Protein AF-A0A971VZ33-F1 (afdb_monomer)

Nearest PDB structures (foldseek):
  6jld-assembly2_C  TM=6.646E-01  e=5.376E-01  Homo sapiens
  6jld-assembly2_D  TM=6.627E-01  e=7.169E-01  Homo sapiens
  6jla-assembly2_C  TM=6.390E-01  e=2.021E+00  Mus musculus
  6jl9-assembly1_A  TM=5.123E-01  e=1.431E+00  Xenopus tropicalis
  5ew5-assembly4_D  TM=3.640E-01  e=6.395E+00  Escherichia coli

Solvent-accessible surface area (backbone atoms only — not comparable to full-atom values): 11456 Å² total; per-residue (Å²): 112,75,40,79,78,41,72,33,44,74,88,45,39,48,56,53,48,27,54,76,56,68,46,43,70,63,41,60,77,64,54,38,73,84,81,48,48,62,49,74,76,29,47,66,80,38,87,37,58,45,81,47,78,38,77,74,40,93,84,49,95,91,50,86,56,46,33,41,38,35,26,27,62,38,71,70,60,33,37,50,44,42,52,51,34,47,52,48,50,49,64,74,40,46,64,61,56,51,55,47,52,54,53,51,52,52,50,52,49,53,52,51,51,50,53,48,51,53,50,53,50,51,48,53,46,35,72,68,46,65,91,70,49,46,80,74,51,72,49,79,44,82,49,101,87,60,71,49,54,39,40,32,26,41,28,52,44,95,90,45,88,44,54,52,32,43,34,41,31,51,87,93,46,44,47,74,50,78,51,89,76,67,79,74,89,79,57,69,67,64,56,57,58,60,67,74,76,118

Structure (mmCIF, N/CA/C/O backbone):
data_AF-A0A971VZ33-F1
#
_entry.id   AF-A0A971VZ33-F1
#
loop_
_atom_site.group_PDB
_atom_site.id
_atom_site.type_symbol
_atom_site.label_atom_id
_atom_site.label_alt_id
_atom_site.label_comp_id
_atom_site.label_asym_id
_atom_site.label_entity_id
_atom_site.label_seq_id
_atom_site.pdbx_PDB_ins_code
_atom_site.Cartn_x
_atom_site.Cartn_y
_atom_site.Cartn_z
_atom_site.occupancy
_atom_site.B_iso_or_equiv
_atom_site.auth_seq_id
_atom_site.auth_comp_id
_atom_site.auth_asym_id
_atom_site.auth_atom_id
_atom_site.pdbx_PDB_model_num
ATOM 1 N N . MET A 1 1 ? -29.531 -6.526 28.210 1.00 83.56 1 MET A N 1
ATOM 2 C CA . MET A 1 1 ? -30.193 -7.023 26.978 1.00 83.56 1 MET A CA 1
ATOM 3 C C . MET A 1 1 ? -29.252 -6.753 25.821 1.00 83.56 1 MET A C 1
ATOM 5 O O . MET A 1 1 ? -28.870 -5.602 25.655 1.00 83.56 1 MET A O 1
ATOM 9 N N . TRP A 1 2 ? -28.870 -7.780 25.063 1.00 92.88 2 TRP A N 1
ATOM 10 C CA . TRP A 1 2 ? -27.933 -7.651 23.944 1.00 92.88 2 TRP A CA 1
ATOM 11 C C . TRP A 1 2 ? -28.575 -6.918 22.762 1.00 92.88 2 TRP A C 1
ATOM 13 O O . TRP A 1 2 ? -29.633 -7.322 22.279 1.00 92.88 2 TRP A O 1
ATOM 23 N N . LYS A 1 3 ? -27.936 -5.847 22.290 1.00 93.12 3 LYS A N 1
ATOM 24 C CA . LYS A 1 3 ? -28.380 -5.039 21.147 1.00 93.12 3 LYS A CA 1
ATOM 25 C C . LYS A 1 3 ? -27.386 -5.167 20.002 1.00 93.12 3 LYS A C 1
ATOM 27 O O . LYS A 1 3 ? -26.185 -5.047 20.220 1.00 93.12 3 LYS A O 1
ATOM 32 N N . LYS A 1 4 ? -27.894 -5.388 18.787 1.00 95.31 4 LYS A N 1
ATOM 33 C CA . LYS A 1 4 ? -27.091 -5.389 17.555 1.00 95.31 4 LYS A CA 1
ATOM 34 C C . LYS A 1 4 ? -26.485 -4.002 17.330 1.00 95.31 4 LYS A C 1
ATOM 36 O O . LYS A 1 4 ? -27.205 -3.009 17.420 1.00 95.31 4 LYS A O 1
ATOM 41 N N . ILE A 1 5 ? -25.190 -3.963 17.025 1.00 94.62 5 ILE A N 1
ATOM 42 C CA . ILE A 1 5 ? -24.440 -2.731 16.738 1.00 94.62 5 ILE A CA 1
ATOM 43 C C . ILE A 1 5 ? -23.830 -2.721 15.339 1.00 94.62 5 ILE A C 1
ATOM 45 O O . ILE A 1 5 ? -23.856 -1.682 14.695 1.00 94.62 5 ILE A O 1
ATOM 49 N N . VAL A 1 6 ? -23.347 -3.867 14.855 1.00 93.00 6 VAL A N 1
ATOM 50 C CA . VAL A 1 6 ? -22.724 -4.021 13.533 1.00 93.00 6 VAL A CA 1
ATOM 51 C C . VAL A 1 6 ? -23.228 -5.311 12.903 1.00 93.00 6 VAL A C 1
ATOM 53 O O . VAL A 1 6 ? -23.539 -6.279 13.606 1.00 93.00 6 VAL A O 1
ATOM 56 N N . SER A 1 7 ? -23.373 -5.316 11.583 1.00 91.81 7 SER A N 1
ATOM 57 C CA . SER A 1 7 ? -23.704 -6.519 10.833 1.00 91.81 7 SER A CA 1
ATOM 58 C C . SER A 1 7 ? -23.255 -6.372 9.395 1.00 91.81 7 SER A C 1
ATOM 60 O O . SER A 1 7 ? -23.871 -5.607 8.660 1.00 91.81 7 SER A O 1
ATOM 62 N N . ALA A 1 8 ? -22.226 -7.121 9.032 1.00 88.56 8 ALA A N 1
ATOM 63 C CA . ALA A 1 8 ? -21.553 -7.012 7.750 1.00 88.56 8 ALA A CA 1
ATOM 64 C C . ALA A 1 8 ? -20.852 -8.334 7.409 1.00 88.56 8 ALA A C 1
ATOM 66 O O . ALA A 1 8 ? -20.815 -9.256 8.233 1.00 88.56 8 ALA A O 1
ATOM 67 N N . ASP A 1 9 ? -20.312 -8.407 6.199 1.00 86.75 9 ASP A N 1
ATOM 68 C CA . ASP A 1 9 ? -19.495 -9.528 5.738 1.00 86.75 9 ASP A CA 1
ATOM 69 C C . ASP A 1 9 ? -18.098 -9.524 6.394 1.00 86.75 9 ASP A C 1
ATOM 71 O O . ASP A 1 9 ? -17.676 -8.530 6.997 1.00 86.75 9 ASP A O 1
ATOM 75 N N . ASP A 1 10 ? -17.370 -10.634 6.259 1.00 77.69 10 ASP A N 1
ATOM 76 C CA . ASP A 1 10 ? -16.049 -10.883 6.861 1.00 77.69 10 ASP A CA 1
ATOM 77 C C . ASP A 1 10 ? -15.038 -9.757 6.619 1.00 77.69 10 ASP A C 1
ATOM 79 O O . ASP A 1 10 ? -14.249 -9.408 7.501 1.00 77.69 10 ASP A O 1
ATOM 83 N N . CYS A 1 11 ? -15.067 -9.172 5.422 1.00 77.38 11 CYS A N 1
ATOM 84 C CA . CYS A 1 11 ? -14.133 -8.129 5.012 1.00 77.38 11 CYS A CA 1
ATOM 85 C C . CYS A 1 11 ? -14.471 -6.744 5.587 1.00 77.38 11 CYS A C 1
ATOM 87 O O . CYS A 1 11 ? -13.589 -5.894 5.682 1.00 77.38 11 CYS A O 1
ATOM 89 N N . GLU A 1 12 ? -15.723 -6.506 5.979 1.00 86.88 12 GLU A N 1
ATOM 90 C CA . GLU A 1 12 ? -16.226 -5.170 6.331 1.00 86.88 12 GLU A CA 1
ATOM 91 C C . GLU A 1 12 ? -16.506 -5.020 7.828 1.00 86.88 12 GLU A C 1
ATOM 93 O O . GLU A 1 12 ? -16.354 -3.934 8.389 1.00 86.88 12 GLU A O 1
ATOM 98 N N . VAL A 1 13 ? -16.836 -6.120 8.515 1.00 90.00 13 VAL A N 1
ATOM 99 C CA . VAL A 1 13 ? -17.263 -6.099 9.921 1.00 90.00 13 VAL A CA 1
ATOM 100 C C . VAL A 1 13 ? -16.244 -5.440 10.857 1.00 90.00 13 VAL A C 1
ATOM 102 O O . VAL A 1 13 ? -16.621 -4.756 11.812 1.00 90.00 13 VAL A O 1
ATOM 105 N N . ALA A 1 14 ? -14.948 -5.613 10.585 1.00 91.56 14 ALA A N 1
ATOM 106 C CA . ALA A 1 14 ? -13.891 -4.996 11.374 1.00 91.56 14 ALA A CA 1
ATOM 107 C C . ALA A 1 14 ? -13.913 -3.465 11.239 1.00 91.56 14 ALA A C 1
ATOM 109 O O . ALA A 1 14 ? -13.845 -2.770 12.254 1.00 91.56 14 ALA A O 1
ATOM 110 N N . TYR A 1 15 ? -14.056 -2.943 10.018 1.00 92.81 15 TYR A N 1
ATOM 111 C CA . TYR A 1 15 ? -14.099 -1.502 9.762 1.00 92.81 15 TYR A CA 1
ATOM 112 C C . TYR A 1 15 ? -15.366 -0.867 10.330 1.00 92.81 15 TYR A C 1
ATOM 114 O O . TYR A 1 15 ? -15.269 0.138 11.032 1.00 92.81 15 TYR A O 1
ATOM 122 N N . ASP A 1 16 ? -16.520 -1.509 10.161 1.00 94.38 16 ASP A N 1
ATOM 123 C CA . ASP A 1 16 ? -17.777 -1.035 10.744 1.00 94.38 16 ASP A CA 1
ATOM 124 C C . ASP A 1 16 ? -17.719 -0.976 12.279 1.00 94.38 16 ASP A C 1
ATOM 126 O O . ASP A 1 16 ? -18.229 -0.041 12.908 1.00 94.38 16 ASP A O 1
ATOM 130 N N . LEU A 1 17 ? -17.069 -1.957 12.918 1.00 94.38 17 LEU A N 1
ATOM 131 C CA . LEU A 1 17 ? -16.859 -1.947 14.366 1.00 94.38 17 LEU A CA 1
ATOM 132 C C . LEU A 1 17 ? -15.891 -0.837 14.793 1.00 94.38 17 LEU A C 1
ATOM 134 O O . LEU A 1 17 ? -16.126 -0.174 15.812 1.00 94.38 17 LEU A O 1
ATOM 138 N N . MET A 1 18 ? -14.825 -0.611 14.021 1.00 95.81 18 MET A N 1
ATOM 139 C CA . MET A 1 18 ? -13.886 0.488 14.251 1.00 95.81 18 MET A CA 1
ATOM 140 C C . MET A 1 18 ? -14.566 1.853 14.132 1.00 95.81 18 MET A C 1
ATOM 142 O O . MET A 1 18 ? -14.353 2.709 14.995 1.00 95.81 18 MET A O 1
ATOM 146 N N . ASP A 1 19 ? -15.426 2.040 13.133 1.00 95.56 19 ASP A N 1
ATOM 147 C CA . ASP A 1 19 ? -16.215 3.258 12.946 1.00 95.56 19 ASP A CA 1
ATOM 148 C C . ASP A 1 19 ? -17.198 3.465 14.094 1.00 95.56 19 ASP A C 1
ATOM 150 O O . ASP A 1 19 ? -17.249 4.536 14.707 1.00 95.56 19 ASP A O 1
ATOM 154 N N . TRP A 1 20 ? -17.910 2.409 14.488 1.00 95.31 20 TRP A N 1
ATOM 155 C CA . TRP A 1 20 ? -18.851 2.469 15.600 1.00 95.31 20 TRP A CA 1
ATOM 156 C C . TRP A 1 20 ? -18.184 2.890 16.925 1.00 95.31 20 TRP A C 1
ATOM 158 O O . TRP A 1 20 ? -18.768 3.646 17.720 1.00 95.31 20 TRP A O 1
ATOM 168 N N . CYS A 1 21 ? -16.959 2.422 17.187 1.00 94.69 21 CYS A N 1
ATOM 169 C CA . CYS A 1 21 ? -16.198 2.771 18.390 1.00 94.69 21 CYS A CA 1
ATOM 170 C C . CYS A 1 21 ? -15.291 4.010 18.227 1.00 94.69 21 CYS A C 1
ATOM 172 O O . CYS A 1 21 ? -14.784 4.530 19.232 1.00 94.69 21 CYS A O 1
ATOM 174 N N . GLY A 1 22 ? -15.174 4.550 17.011 1.00 95.25 22 GLY A N 1
ATOM 175 C CA . GLY A 1 22 ? -14.434 5.766 16.673 1.00 95.25 22 GLY A CA 1
ATOM 176 C C . GLY A 1 22 ? -12.917 5.612 16.765 1.00 95.25 22 GLY A C 1
ATOM 177 O O . GLY A 1 22 ? -12.264 6.465 17.364 1.00 95.25 22 GLY A O 1
ATOM 178 N N . VAL A 1 23 ? -12.363 4.509 16.251 1.00 95.94 23 VAL A N 1
ATOM 179 C CA . VAL A 1 23 ? -10.907 4.243 16.271 1.00 95.94 23 VAL A CA 1
ATOM 180 C C . VAL A 1 23 ? -10.278 4.039 14.892 1.00 95.94 23 VAL A C 1
ATOM 182 O O . VAL A 1 23 ? -9.058 3.890 14.816 1.00 95.94 23 VAL A O 1
ATOM 185 N N . ARG A 1 24 ? -11.078 4.069 13.818 1.00 94.56 24 ARG A N 1
ATOM 186 C CA . ARG A 1 24 ? -10.621 3.821 12.442 1.00 94.56 24 ARG A CA 1
ATOM 187 C C . ARG A 1 24 ? -9.448 4.714 12.038 1.00 94.56 24 ARG A C 1
ATOM 189 O O . ARG A 1 24 ? -8.407 4.206 11.647 1.00 94.56 24 ARG A O 1
ATOM 196 N N . ASP A 1 25 ? -9.536 6.018 12.289 1.00 94.31 25 ASP A N 1
ATOM 197 C CA . ASP A 1 25 ? -8.453 6.962 11.972 1.00 94.31 25 ASP A CA 1
ATOM 198 C C . ASP A 1 25 ? -7.104 6.592 12.606 1.00 94.31 25 ASP A C 1
ATOM 200 O O . ASP A 1 25 ? -6.040 6.840 12.035 1.00 94.31 25 ASP A O 1
ATOM 204 N N . VAL A 1 26 ? -7.126 6.041 13.824 1.00 93.00 26 VAL A N 1
ATOM 205 C CA . VAL A 1 26 ? -5.908 5.637 14.538 1.00 93.00 26 VAL A CA 1
ATOM 206 C C . VAL A 1 26 ? -5.356 4.341 13.954 1.00 93.00 26 VAL A C 1
ATOM 208 O O . VAL A 1 26 ? -4.135 4.201 13.868 1.00 93.00 26 VAL A O 1
ATOM 211 N N . TRP A 1 27 ? -6.237 3.423 13.560 1.00 93.31 27 TRP A N 1
ATOM 212 C CA . TRP A 1 27 ? -5.882 2.177 12.892 1.00 93.31 27 TRP A CA 1
ATOM 213 C C . TRP A 1 27 ? -5.202 2.444 11.544 1.00 93.31 27 TRP A C 1
ATOM 215 O O . TRP A 1 27 ? -4.056 2.035 11.346 1.00 93.31 27 TRP A O 1
ATOM 225 N N . ASP A 1 28 ? -5.849 3.241 10.692 1.00 92.25 28 ASP A N 1
ATOM 226 C CA . ASP A 1 28 ? -5.410 3.537 9.325 1.00 92.25 28 ASP A CA 1
ATOM 227 C C . ASP A 1 28 ? -4.131 4.380 9.317 1.00 92.25 28 ASP A C 1
ATOM 229 O O . ASP A 1 28 ? -3.155 4.048 8.647 1.00 92.25 28 ASP A O 1
ATOM 233 N N . ARG A 1 29 ? -4.057 5.434 10.146 1.00 89.62 29 ARG A N 1
ATOM 234 C CA . ARG A 1 29 ? -2.838 6.260 10.263 1.00 89.62 29 ARG A CA 1
ATOM 235 C C . ARG A 1 29 ? -1.628 5.440 10.687 1.00 89.62 29 ARG A C 1
ATOM 237 O O . ARG A 1 29 ? -0.493 5.822 10.393 1.00 89.62 29 ARG A O 1
ATOM 244 N N . ASN A 1 30 ? -1.858 4.372 11.450 1.00 87.00 30 ASN A N 1
ATOM 245 C CA . ASN A 1 30 ? -0.776 3.522 11.899 1.00 87.00 30 ASN A CA 1
ATOM 246 C C . ASN A 1 30 ? -0.447 2.362 10.966 1.00 87.00 30 ASN A C 1
ATOM 248 O O . ASN A 1 30 ? 0.562 1.702 11.234 1.00 87.00 30 ASN A O 1
ATOM 252 N N . ASP A 1 31 ? -1.211 2.193 9.883 1.00 86.69 31 ASP A N 1
ATOM 253 C CA . ASP A 1 31 ? -1.096 1.087 8.933 1.00 86.69 31 ASP A CA 1
ATOM 254 C C . ASP A 1 31 ? -1.164 -0.271 9.653 1.00 86.69 31 ASP A C 1
ATOM 256 O O . ASP A 1 31 ? -0.345 -1.164 9.451 1.00 86.69 31 ASP A O 1
ATOM 260 N N . LEU A 1 32 ? -2.088 -0.393 10.617 1.00 88.25 32 LEU A N 1
ATOM 261 C CA . LEU A 1 32 ? -2.161 -1.584 11.470 1.00 88.25 32 LEU A CA 1
ATOM 262 C C . LEU A 1 32 ? -2.701 -2.812 10.734 1.00 88.25 32 LEU A C 1
ATOM 264 O O . LEU A 1 32 ? -2.360 -3.927 11.122 1.00 88.25 32 LEU A O 1
ATOM 268 N N . GLU A 1 33 ? -3.476 -2.623 9.664 1.00 88.62 33 GLU A N 1
ATOM 269 C CA . GLU A 1 33 ? -4.008 -3.712 8.832 1.00 88.62 33 GLU A CA 1
ATOM 270 C C . GLU A 1 33 ? -2.915 -4.560 8.172 1.00 88.62 33 GLU A C 1
ATOM 272 O O . GLU A 1 33 ? -3.108 -5.754 7.953 1.00 88.62 33 GLU A O 1
ATOM 277 N N . ALA A 1 34 ? -1.731 -3.986 7.938 1.00 83.56 34 ALA A N 1
ATOM 278 C CA . ALA A 1 34 ? -0.589 -4.716 7.400 1.00 83.56 34 ALA A CA 1
ATOM 279 C C . ALA A 1 34 ? -0.018 -5.767 8.380 1.00 83.56 34 ALA A C 1
ATOM 281 O O . ALA A 1 34 ? 0.782 -6.612 7.971 1.00 83.56 34 ALA A O 1
ATOM 282 N N . TYR A 1 35 ? -0.398 -5.729 9.666 1.00 82.31 35 TYR A N 1
ATOM 283 C CA . TYR A 1 35 ? 0.174 -6.592 10.715 1.00 82.31 35 TYR A CA 1
ATOM 284 C C . TYR A 1 35 ? -0.851 -7.287 11.598 1.00 82.31 35 TYR A C 1
ATOM 286 O O . TYR A 1 35 ? -0.534 -8.322 12.185 1.00 82.31 35 TYR A O 1
ATOM 294 N N . TYR A 1 36 ? -2.022 -6.683 11.757 1.00 88.88 36 TYR A N 1
ATOM 295 C CA . TYR A 1 36 ? -3.003 -7.056 12.759 1.00 88.88 36 TYR A CA 1
ATOM 296 C C . TYR A 1 36 ? -4.391 -7.125 12.141 1.00 88.88 36 TYR A C 1
ATOM 298 O O . TYR A 1 36 ? -4.720 -6.433 11.181 1.00 88.88 36 TYR A O 1
ATOM 306 N N . ASN A 1 37 ? -5.234 -7.945 12.745 1.00 90.00 37 ASN A N 1
ATOM 307 C CA . ASN A 1 37 ? -6.644 -8.052 12.449 1.00 90.00 37 ASN A CA 1
ATOM 308 C C . ASN A 1 37 ? -7.419 -7.473 13.639 1.00 90.00 37 ASN A C 1
ATOM 310 O O . ASN A 1 37 ? -7.437 -8.071 14.711 1.00 90.00 37 ASN A O 1
ATOM 314 N N . PHE A 1 38 ? -8.075 -6.320 13.465 1.00 91.19 38 PHE A N 1
ATOM 315 C CA . PHE A 1 38 ? -8.777 -5.633 14.562 1.00 91.19 38 PHE A CA 1
ATOM 316 C C . PHE A 1 38 ? -9.773 -6.545 15.288 1.00 91.19 38 PHE A C 1
ATOM 318 O O . PHE A 1 38 ? -9.901 -6.508 16.512 1.00 91.19 38 PHE A O 1
ATOM 325 N N . PHE A 1 39 ? -10.459 -7.404 14.540 1.00 87.25 39 PHE A N 1
ATOM 326 C CA . PHE A 1 39 ? -11.437 -8.315 15.103 1.00 87.25 39 PHE A CA 1
ATOM 327 C C . PHE A 1 39 ? -10.791 -9.348 16.039 1.00 87.25 39 PHE A C 1
ATOM 329 O O . PHE A 1 39 ? -11.237 -9.515 17.173 1.00 87.25 39 PHE A O 1
ATOM 336 N N . ASN A 1 40 ? -9.706 -9.989 15.602 1.00 87.44 40 ASN A N 1
ATOM 337 C CA . ASN A 1 40 ? -9.016 -11.023 16.375 1.00 87.44 40 ASN A CA 1
ATOM 338 C C . ASN A 1 40 ? -8.093 -10.463 17.463 1.00 87.44 40 ASN A C 1
ATOM 340 O O . ASN A 1 40 ? -8.057 -11.015 18.557 1.00 87.44 40 ASN A O 1
ATOM 344 N N . ASP A 1 41 ? -7.368 -9.385 17.174 1.00 90.12 41 ASP A N 1
ATOM 345 C CA . ASP A 1 41 ? -6.316 -8.850 18.047 1.00 90.12 41 ASP A CA 1
ATOM 346 C C . ASP A 1 41 ? -6.831 -7.796 19.040 1.00 90.12 41 ASP A C 1
ATOM 348 O O . ASP A 1 41 ? -6.128 -7.443 19.991 1.00 90.12 41 ASP A O 1
ATOM 352 N N . VAL A 1 42 ? -8.045 -7.269 18.831 1.00 92.25 42 VAL A N 1
ATOM 353 C CA . VAL A 1 42 ? -8.653 -6.250 19.705 1.00 92.25 42 VAL A CA 1
ATOM 354 C C . VAL A 1 42 ? -10.040 -6.664 20.191 1.00 92.25 42 VAL A C 1
ATOM 356 O O . VAL A 1 42 ? -10.294 -6.638 21.394 1.00 92.25 42 VAL A O 1
ATOM 359 N N . ALA A 1 43 ? -10.954 -7.022 19.285 1.00 89.75 43 ALA A N 1
ATOM 360 C CA . ALA A 1 43 ? -12.367 -7.175 19.638 1.00 89.75 43 ALA A CA 1
ATOM 361 C C . ALA A 1 43 ? -12.698 -8.500 20.338 1.00 89.75 43 ALA A C 1
ATOM 363 O O . ALA A 1 43 ? -13.540 -8.513 21.233 1.00 89.75 43 ALA A O 1
ATOM 364 N N . ARG A 1 44 ? -12.034 -9.596 19.958 1.00 83.69 44 ARG A N 1
ATOM 365 C CA . ARG A 1 44 ? -12.341 -10.963 20.410 1.00 83.69 44 ARG A CA 1
ATOM 366 C C . ARG A 1 44 ? -12.337 -11.150 21.931 1.00 83.69 44 ARG A C 1
ATOM 368 O O . ARG A 1 44 ? -13.138 -11.933 22.432 1.00 83.69 44 ARG A O 1
ATOM 375 N N . ASP A 1 45 ? -11.479 -10.422 22.641 1.00 85.00 45 ASP A N 1
ATOM 376 C CA . ASP A 1 45 ? -11.286 -10.566 24.091 1.00 85.00 45 ASP A CA 1
ATOM 377 C C . ASP A 1 45 ? -12.091 -9.548 24.924 1.00 85.00 45 ASP A C 1
ATOM 379 O O . ASP A 1 45 ? -11.917 -9.456 26.141 1.00 85.00 45 ASP A O 1
ATOM 383 N N . CYS A 1 46 ? -12.963 -8.752 24.296 1.00 91.94 46 CYS A N 1
ATOM 384 C CA . CYS A 1 46 ? -13.824 -7.811 25.015 1.00 91.94 46 CYS A CA 1
ATOM 385 C C . CYS A 1 46 ? -14.927 -8.555 25.790 1.00 91.94 46 CYS A C 1
ATOM 387 O O . CYS A 1 46 ? -15.505 -9.519 25.295 1.00 91.94 46 CYS A O 1
ATOM 389 N N . ALA A 1 47 ? -15.267 -8.095 26.997 1.00 92.50 47 ALA A N 1
ATOM 390 C CA . ALA A 1 47 ? -16.263 -8.766 27.837 1.00 92.50 47 ALA A CA 1
ATOM 391 C C . ALA A 1 47 ? -17.701 -8.450 27.396 1.00 92.50 47 ALA A C 1
ATOM 393 O O . ALA A 1 47 ? -18.605 -9.271 27.551 1.00 92.50 47 ALA A O 1
ATOM 394 N N . HIS A 1 48 ? -17.906 -7.263 26.821 1.00 93.25 48 HIS A N 1
ATOM 395 C CA . HIS A 1 48 ? -19.224 -6.745 26.446 1.00 93.25 48 HIS A CA 1
ATOM 396 C C . HIS A 1 48 ? -19.552 -6.926 24.959 1.00 93.25 48 HIS A C 1
ATOM 398 O O . HIS A 1 48 ? -20.346 -6.163 24.393 1.00 93.25 48 HIS A O 1
ATOM 404 N N . ILE A 1 49 ? -18.936 -7.916 24.307 1.00 93.56 49 ILE A N 1
ATOM 405 C CA . ILE A 1 49 ? -19.157 -8.239 22.896 1.00 93.56 49 ILE A CA 1
ATOM 406 C C . ILE A 1 49 ? -19.719 -9.653 22.746 1.00 93.56 49 ILE A C 1
ATOM 408 O O . ILE A 1 49 ? -19.278 -10.599 23.391 1.00 93.56 49 ILE A O 1
ATOM 412 N N . LEU A 1 50 ? -20.701 -9.797 21.864 1.00 92.69 50 LEU A N 1
ATOM 413 C CA . LEU A 1 50 ? -21.200 -11.086 21.412 1.00 92.69 50 LEU A CA 1
ATOM 414 C C . LEU A 1 50 ? -21.182 -11.091 19.891 1.00 92.69 50 LEU A C 1
ATOM 416 O O . LEU A 1 50 ? -21.720 -10.186 19.251 1.00 92.69 50 LEU A O 1
ATOM 420 N N . ILE A 1 51 ? -20.541 -12.108 19.332 1.00 89.75 51 ILE A N 1
ATOM 421 C CA . ILE A 1 51 ? -20.333 -12.271 17.899 1.00 89.75 51 ILE A CA 1
ATOM 422 C C . ILE A 1 51 ? -21.137 -13.487 17.461 1.00 89.75 51 ILE A C 1
ATOM 424 O O . ILE A 1 51 ? -20.798 -14.616 17.809 1.00 89.75 51 ILE A O 1
ATOM 428 N N . ASP A 1 52 ? -22.184 -13.249 16.680 1.00 89.88 52 ASP A N 1
ATOM 429 C CA . ASP A 1 52 ? -22.921 -14.308 16.003 1.00 89.88 52 ASP A CA 1
ATOM 430 C C . ASP A 1 52 ? -22.423 -14.430 14.562 1.00 89.88 52 ASP A C 1
ATOM 432 O O . ASP A 1 52 ? -22.325 -13.434 13.841 1.00 89.88 52 ASP A O 1
ATOM 436 N N . LEU A 1 53 ? -22.163 -15.663 14.135 1.00 88.06 53 LEU A N 1
ATOM 437 C CA . LEU A 1 53 ? -21.753 -15.995 12.775 1.00 88.06 53 LEU A CA 1
ATOM 438 C C . LEU A 1 53 ? -22.926 -16.638 12.041 1.00 88.06 53 LEU A C 1
ATOM 440 O O . LEU A 1 53 ? -23.544 -17.578 12.547 1.00 88.06 53 LEU A O 1
ATOM 444 N N . LYS A 1 54 ? -23.235 -16.149 10.842 1.00 84.38 54 LYS A N 1
ATOM 445 C CA . LYS A 1 54 ? -24.226 -16.761 9.957 1.00 84.38 54 LYS A CA 1
ATOM 446 C C . LYS A 1 54 ? -23.585 -17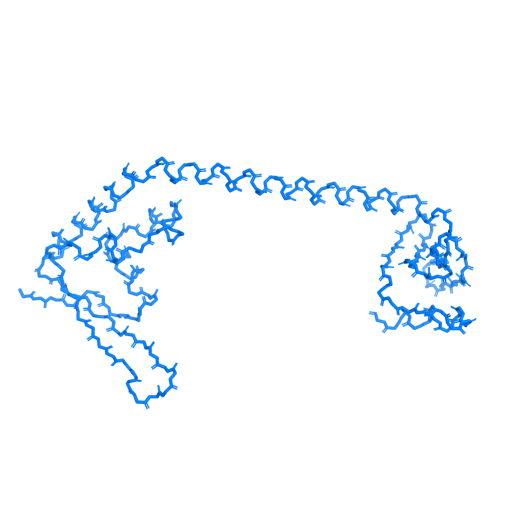.092 8.613 1.00 84.38 54 LYS A C 1
ATOM 448 O O . LYS A 1 54 ? -23.156 -16.172 7.930 1.00 84.38 54 LYS A O 1
ATOM 453 N N . PRO A 1 55 ? -23.541 -18.362 8.191 1.00 78.94 55 PRO A N 1
ATOM 454 C CA . PRO A 1 55 ? -23.156 -18.675 6.821 1.00 78.94 55 PRO A CA 1
ATOM 455 C C . PRO A 1 55 ? -24.209 -18.086 5.877 1.00 78.94 55 PRO A C 1
ATOM 457 O O . PRO A 1 55 ? -25.404 -18.296 6.103 1.00 78.94 55 PRO A O 1
ATOM 460 N N . TRP A 1 56 ? -23.786 -17.333 4.859 1.00 72.12 56 TRP A N 1
ATOM 461 C CA . TRP A 1 56 ? -24.728 -16.684 3.942 1.00 72.12 56 TRP A CA 1
ATOM 462 C C . TRP A 1 56 ? -24.857 -17.352 2.568 1.00 72.12 56 TRP A C 1
ATOM 464 O O . TRP A 1 56 ? -25.754 -16.961 1.831 1.00 72.12 56 TRP A O 1
ATOM 474 N N . ASP A 1 57 ? -24.102 -18.423 2.268 1.00 63.22 57 ASP A N 1
ATOM 475 C CA . ASP A 1 57 ? -24.362 -19.224 1.056 1.00 63.22 57 ASP A CA 1
ATOM 476 C C . ASP A 1 57 ? -23.853 -20.685 1.092 1.00 63.22 57 ASP A C 1
ATOM 478 O O . ASP A 1 57 ? -23.082 -21.147 0.254 1.00 63.22 57 ASP A O 1
ATOM 482 N N . ALA A 1 58 ? -24.301 -21.469 2.079 1.00 55.41 58 ALA A N 1
ATOM 483 C CA . ALA A 1 58 ? -23.839 -22.851 2.294 1.00 55.41 58 ALA A CA 1
ATOM 484 C C . ALA A 1 58 ? -24.142 -23.855 1.148 1.00 55.41 58 ALA A C 1
ATOM 486 O O . ALA A 1 58 ? -23.752 -25.017 1.252 1.00 55.41 58 ALA A O 1
ATOM 487 N N . ASN A 1 59 ? -24.828 -23.439 0.075 1.00 63.50 59 ASN A N 1
ATOM 488 C CA . ASN A 1 59 ? -25.306 -24.321 -0.997 1.00 63.50 59 ASN A CA 1
ATOM 489 C C . ASN A 1 59 ? -24.584 -24.154 -2.349 1.00 63.50 59 ASN A C 1
ATOM 491 O O . ASN A 1 59 ? -24.838 -24.958 -3.247 1.00 63.50 59 ASN A O 1
ATOM 495 N N . MET A 1 60 ? -23.687 -23.172 -2.521 1.00 57.56 60 MET A N 1
ATOM 496 C CA . MET A 1 60 ? -22.894 -23.025 -3.753 1.00 57.56 60 MET A CA 1
ATOM 497 C C . MET A 1 60 ? -21.431 -23.448 -3.538 1.00 57.56 60 MET A C 1
ATOM 499 O O . MET A 1 60 ? -20.716 -22.828 -2.747 1.00 57.56 60 MET A O 1
ATOM 503 N N . PRO A 1 61 ? -20.934 -24.477 -4.255 1.00 56.84 61 PRO A N 1
ATOM 504 C CA . PRO A 1 61 ? -19.521 -24.842 -4.218 1.00 56.84 61 PRO A CA 1
ATOM 505 C C . PRO A 1 61 ? -18.651 -23.661 -4.674 1.00 56.84 61 PRO A C 1
ATOM 507 O O . PRO A 1 61 ? -18.781 -23.199 -5.804 1.00 56.84 61 PRO A O 1
ATOM 510 N N . GLY A 1 62 ? -17.760 -23.186 -3.802 1.00 62.38 62 GLY A N 1
ATOM 511 C CA . GLY A 1 62 ? -16.828 -22.087 -4.094 1.00 62.38 62 GLY A CA 1
ATOM 512 C C . GLY A 1 62 ? -17.228 -20.714 -3.543 1.00 62.38 62 GLY A C 1
ATOM 513 O O . GLY A 1 62 ? -16.403 -19.805 -3.580 1.00 62.38 62 GLY A O 1
ATOM 514 N N . CYS A 1 63 ? -18.427 -20.567 -2.972 1.00 56.44 63 CYS A N 1
ATOM 515 C CA . CYS A 1 63 ? -18.855 -19.353 -2.276 1.00 56.44 63 CYS A CA 1
ATOM 516 C C . CYS A 1 63 ? -18.935 -19.635 -0.770 1.00 56.44 63 CYS A C 1
ATOM 518 O O . CYS A 1 63 ? -19.939 -20.131 -0.272 1.00 56.44 63 CYS A O 1
ATOM 520 N N . SER A 1 64 ? -17.859 -19.352 -0.031 1.00 66.44 64 SER A N 1
ATOM 521 C CA . SER A 1 64 ? -17.877 -19.383 1.435 1.00 66.44 64 SER A CA 1
ATOM 522 C C . SER A 1 64 ? -17.604 -17.986 1.978 1.00 66.44 64 SER A C 1
ATOM 524 O O . SER A 1 64 ? -16.472 -17.515 1.907 1.00 66.44 64 SER A O 1
ATOM 526 N N . GLY A 1 65 ? -18.638 -17.347 2.517 1.00 70.50 65 GLY A N 1
ATOM 527 C CA . GLY A 1 65 ? -18.535 -16.112 3.290 1.00 70.50 65 GLY A CA 1
ATOM 528 C C . GLY A 1 65 ? -19.281 -16.263 4.611 1.00 70.50 65 GLY A C 1
ATOM 529 O O . GLY A 1 65 ? -20.276 -17.002 4.696 1.00 70.50 65 GLY A O 1
ATOM 530 N N . VAL A 1 66 ? -18.790 -15.605 5.657 1.00 83.31 66 VAL A N 1
ATOM 531 C CA . VAL A 1 66 ? -19.435 -15.589 6.966 1.00 83.31 66 VAL A CA 1
ATOM 532 C C . VAL A 1 66 ? -20.022 -14.202 7.226 1.00 83.31 66 VAL A C 1
ATOM 534 O O . VAL A 1 66 ? -19.380 -13.164 7.195 1.00 83.31 66 VAL A O 1
ATOM 537 N N . TRP A 1 67 ? -21.320 -14.166 7.495 1.00 87.62 67 TRP A N 1
ATOM 538 C CA . TRP A 1 67 ? -21.994 -12.935 7.859 1.00 87.62 67 TRP A CA 1
ATOM 539 C C . TRP A 1 67 ? -21.860 -12.744 9.360 1.00 87.62 67 TRP A C 1
ATOM 541 O O . TRP A 1 67 ? -22.375 -13.543 10.152 1.00 87.62 67 TRP A O 1
ATOM 551 N N . HIS A 1 68 ? -21.191 -11.677 9.762 1.00 89.88 68 HIS A N 1
ATOM 552 C CA . HIS A 1 68 ? -20.979 -11.361 11.160 1.00 89.88 68 HIS A CA 1
ATOM 553 C C . HIS A 1 68 ? -22.111 -10.477 11.689 1.00 89.88 68 HIS A C 1
ATOM 555 O O . HIS A 1 68 ? -22.526 -9.504 11.059 1.00 89.88 68 HIS A O 1
ATOM 561 N N . ILE A 1 69 ? -22.616 -10.785 12.884 1.00 92.06 69 ILE A N 1
ATOM 562 C CA . ILE A 1 69 ? -23.554 -9.935 13.625 1.00 92.06 69 ILE A CA 1
ATOM 563 C C . ILE A 1 69 ? -22.975 -9.688 15.011 1.00 92.06 69 ILE A C 1
ATOM 565 O O . ILE A 1 69 ? -22.931 -10.586 15.849 1.00 92.06 69 ILE A O 1
ATOM 569 N N . ILE A 1 70 ? -22.587 -8.443 15.275 1.00 92.75 70 ILE A N 1
ATOM 570 C CA . ILE A 1 70 ? -22.014 -8.044 16.557 1.00 92.75 70 ILE A CA 1
ATOM 571 C C . ILE A 1 70 ? -23.094 -7.407 17.418 1.00 92.75 70 ILE A C 1
ATOM 573 O O . ILE A 1 70 ? -23.826 -6.504 16.989 1.00 92.75 70 ILE A O 1
ATOM 577 N N . LYS A 1 71 ? -23.178 -7.867 18.661 1.00 95.62 71 LYS A N 1
ATOM 578 C CA . LYS A 1 71 ? -24.076 -7.359 19.689 1.00 95.62 71 LYS A CA 1
ATOM 579 C C . LYS A 1 71 ? -23.282 -6.931 20.917 1.00 95.62 71 LYS A C 1
ATOM 581 O O . LYS A 1 71 ? -22.203 -7.445 21.186 1.00 95.62 71 LYS A O 1
ATOM 586 N N . THR A 1 72 ? -23.855 -6.015 21.685 1.00 96.50 72 THR A N 1
ATOM 587 C CA . THR A 1 72 ? -23.323 -5.587 22.984 1.00 96.50 72 THR A CA 1
ATOM 588 C C . THR A 1 72 ? -24.448 -5.460 24.002 1.00 96.50 72 THR A C 1
ATOM 590 O O . THR A 1 72 ? -25.579 -5.108 23.649 1.00 96.50 72 THR A O 1
ATOM 593 N N . ASP A 1 73 ? -24.169 -5.776 25.258 1.00 96.12 73 ASP A N 1
ATOM 594 C CA . ASP A 1 73 ? -25.058 -5.538 26.392 1.00 96.12 73 ASP A CA 1
ATOM 595 C C . ASP A 1 73 ? -24.787 -4.184 27.076 1.00 96.12 73 ASP A C 1
ATOM 597 O O . ASP A 1 73 ? -25.725 -3.598 27.625 1.00 96.12 73 ASP A O 1
ATOM 601 N N . ASP A 1 74 ? -23.565 -3.652 26.951 1.00 96.38 74 ASP A N 1
ATOM 602 C CA . ASP A 1 74 ? -23.149 -2.317 27.393 1.00 96.38 74 ASP A CA 1
ATOM 603 C C . ASP A 1 74 ? -22.292 -1.588 26.327 1.00 96.38 74 ASP A C 1
ATOM 605 O O . ASP A 1 74 ? -21.066 -1.737 26.265 1.00 96.38 74 ASP A O 1
ATOM 609 N N . PRO A 1 75 ? -22.913 -0.703 25.519 1.00 95.38 75 PRO A N 1
ATOM 610 C CA . PRO A 1 75 ? -22.210 0.078 24.505 1.00 95.38 75 PRO A CA 1
ATOM 611 C C . PRO A 1 75 ? -21.076 0.960 25.039 1.00 95.38 75 PRO A C 1
ATOM 613 O O . PRO A 1 75 ? -20.115 1.221 24.316 1.00 95.38 75 PRO A O 1
ATOM 616 N N . LYS A 1 76 ? -21.196 1.494 26.262 1.00 95.81 76 LYS A N 1
ATOM 617 C CA . LYS A 1 76 ? -20.184 2.406 26.813 1.00 95.81 76 LYS A CA 1
ATOM 618 C C . LYS A 1 76 ? -18.966 1.618 27.274 1.00 95.81 76 LYS A C 1
ATOM 620 O O . LYS A 1 76 ? -17.844 2.039 26.985 1.00 95.81 76 LYS A O 1
ATOM 625 N N . ALA A 1 77 ? -19.191 0.494 27.952 1.00 96.19 77 ALA A N 1
ATOM 626 C CA . ALA A 1 77 ? -18.121 -0.391 28.387 1.00 96.19 77 ALA A CA 1
ATOM 627 C C . ALA A 1 77 ? -17.366 -0.969 27.183 1.00 96.19 77 ALA A C 1
ATOM 629 O O . ALA A 1 77 ? -16.152 -0.789 27.104 1.00 96.19 77 ALA A O 1
ATOM 630 N N . LEU A 1 78 ? -18.071 -1.508 26.180 1.00 96.00 78 LEU A N 1
ATOM 631 C CA . LEU A 1 78 ? -17.427 -2.084 24.995 1.00 96.00 78 LEU A CA 1
ATOM 632 C C . LEU A 1 78 ? -16.565 -1.065 24.233 1.00 96.00 78 LEU A C 1
ATOM 634 O O . LEU A 1 78 ? -15.433 -1.358 23.856 1.00 96.00 78 LEU A O 1
ATOM 638 N N . LYS A 1 79 ? -17.050 0.171 24.034 1.00 96.44 79 LYS A N 1
ATOM 639 C CA . LYS A 1 79 ? -16.235 1.216 23.383 1.00 96.44 79 LYS A CA 1
ATOM 640 C C . LYS A 1 79 ? -14.952 1.507 24.156 1.00 96.44 79 LYS A C 1
ATOM 642 O O . LYS A 1 79 ? -13.922 1.776 23.541 1.00 96.44 79 LYS A O 1
ATOM 647 N N . LYS A 1 80 ? -15.009 1.486 25.489 1.00 96.31 80 LYS A N 1
ATOM 648 C CA . LYS A 1 80 ? -13.828 1.673 26.335 1.00 96.31 80 LYS A CA 1
ATOM 649 C C . LYS A 1 80 ? -12.862 0.497 26.185 1.00 96.31 80 LYS A C 1
ATOM 651 O O . LYS A 1 80 ? -11.678 0.744 25.993 1.00 96.31 80 LYS A O 1
ATOM 656 N N . GLU A 1 81 ? -13.360 -0.737 26.213 1.00 96.25 81 GLU A N 1
ATOM 657 C CA . GLU A 1 81 ? -12.555 -1.955 26.043 1.00 96.25 81 GLU A CA 1
ATOM 658 C C . GLU A 1 81 ? -11.824 -1.972 24.702 1.00 96.25 81 GLU A C 1
ATOM 660 O O . GLU A 1 81 ? -10.602 -2.087 24.689 1.00 96.25 81 GLU A O 1
ATOM 665 N N . LEU A 1 82 ? -12.533 -1.738 23.593 1.00 95.75 82 LEU A N 1
ATOM 666 C CA . LEU A 1 82 ? -11.943 -1.699 22.250 1.00 95.75 82 LEU A CA 1
ATOM 667 C C . LEU A 1 82 ? -10.850 -0.628 22.135 1.00 95.75 82 LEU A C 1
ATOM 669 O O . LEU A 1 82 ? -9.759 -0.885 21.625 1.00 95.75 82 LEU A O 1
ATOM 673 N N . ARG A 1 83 ? -11.104 0.577 22.663 1.00 95.69 83 ARG A N 1
ATOM 674 C CA . ARG A 1 83 ? -10.114 1.668 22.676 1.00 95.69 83 ARG A CA 1
ATOM 675 C C . ARG A 1 83 ? -8.896 1.323 23.529 1.00 95.69 83 ARG A C 1
ATOM 677 O O . ARG A 1 83 ? -7.770 1.605 23.126 1.00 95.69 83 ARG A O 1
ATOM 684 N N . SER A 1 84 ? -9.106 0.718 24.696 1.00 94.94 84 SER A N 1
ATOM 685 C CA . SER A 1 84 ? -8.024 0.274 25.577 1.00 94.94 84 SER A CA 1
ATOM 686 C C . SER A 1 84 ? -7.217 -0.874 24.965 1.00 94.94 84 SER A C 1
ATOM 688 O O . SER A 1 84 ? -5.991 -0.857 25.056 1.00 94.94 84 SER A O 1
ATOM 690 N N . GLY A 1 85 ? -7.875 -1.824 24.299 1.00 94.19 85 GLY A N 1
ATOM 691 C CA . GLY A 1 85 ? -7.236 -2.917 23.569 1.00 94.19 85 GLY A CA 1
ATOM 692 C C . GLY A 1 85 ? -6.355 -2.398 22.436 1.00 94.19 85 GLY A C 1
ATOM 693 O O . GLY A 1 85 ? -5.180 -2.754 22.367 1.00 94.19 85 GLY A O 1
ATOM 694 N N . LEU A 1 86 ? -6.864 -1.461 21.630 1.00 94.62 86 LEU A N 1
ATOM 695 C CA . LEU A 1 86 ? -6.075 -0.810 20.584 1.00 94.62 86 LEU A CA 1
ATOM 696 C C . LEU A 1 86 ? -4.874 -0.041 21.155 1.00 94.62 86 LEU A C 1
ATOM 698 O O . LEU A 1 86 ? -3.765 -0.141 20.633 1.00 94.62 86 LEU A O 1
ATOM 702 N N . ALA A 1 87 ? -5.065 0.712 22.242 1.00 93.69 87 ALA A N 1
ATOM 703 C CA . ALA A 1 87 ? -3.975 1.445 22.884 1.00 93.69 87 ALA A CA 1
ATOM 704 C C . ALA A 1 87 ? -2.876 0.502 23.405 1.00 93.69 87 ALA A C 1
ATOM 706 O O . ALA A 1 87 ? -1.687 0.790 23.249 1.00 93.69 87 ALA A O 1
ATOM 707 N N . ARG A 1 88 ? -3.265 -0.643 23.980 1.00 93.00 88 ARG A N 1
ATOM 708 C CA . ARG A 1 88 ? -2.337 -1.694 24.411 1.00 93.00 88 ARG A CA 1
ATOM 709 C C . ARG A 1 88 ? -1.575 -2.279 23.223 1.00 93.00 88 ARG A C 1
ATOM 711 O O . ARG A 1 88 ? -0.348 -2.326 23.269 1.00 93.00 88 ARG A O 1
ATOM 718 N N . LEU A 1 89 ? -2.282 -2.635 22.150 1.00 92.50 89 LEU A N 1
ATOM 719 C CA . LEU A 1 89 ? -1.682 -3.166 20.928 1.00 92.50 89 LEU A CA 1
ATOM 720 C C . LEU A 1 89 ? -0.639 -2.199 20.358 1.00 92.50 89 LEU A C 1
ATOM 722 O O . LEU A 1 89 ? 0.490 -2.599 20.082 1.00 92.50 89 LEU A O 1
ATOM 726 N N . LEU A 1 90 ? -0.974 -0.911 20.248 1.00 91.81 90 LEU A N 1
ATOM 727 C CA . LEU A 1 90 ? -0.051 0.138 19.801 1.00 91.81 90 LEU A CA 1
ATOM 728 C C . LEU A 1 90 ? 1.177 0.251 20.707 1.00 91.81 90 LEU A C 1
ATOM 730 O O . LEU A 1 90 ? 2.301 0.388 20.223 1.00 91.81 90 LEU A O 1
ATOM 734 N N . TRP A 1 91 ? 0.986 0.185 22.024 1.00 91.56 91 TRP A N 1
ATOM 735 C CA . TRP A 1 91 ? 2.084 0.281 22.980 1.00 91.56 91 TRP A CA 1
ATOM 736 C C . TRP A 1 91 ? 3.059 -0.896 22.877 1.00 91.56 91 TRP A C 1
ATOM 738 O O . TRP A 1 91 ? 4.276 -0.679 22.883 1.00 91.56 91 TRP A O 1
ATOM 748 N N . GLU A 1 92 ? 2.533 -2.116 22.769 1.00 89.44 92 GLU A N 1
ATOM 749 C CA . GLU A 1 92 ? 3.301 -3.361 22.653 1.00 89.44 92 GLU A CA 1
ATOM 750 C C . GLU A 1 92 ? 4.023 -3.453 21.297 1.00 89.44 92 GLU A C 1
ATOM 752 O O . GLU A 1 92 ? 5.182 -3.866 21.220 1.00 89.44 92 GLU A O 1
ATOM 757 N N . SER A 1 93 ? 3.375 -2.996 20.224 1.00 87.06 93 SER A N 1
ATOM 758 C CA . SER A 1 93 ? 3.878 -3.097 18.849 1.00 87.06 93 SER A CA 1
ATOM 759 C C . SER A 1 93 ? 4.723 -1.907 18.382 1.00 87.06 93 SER A C 1
ATOM 761 O O . SER A 1 93 ? 5.359 -1.994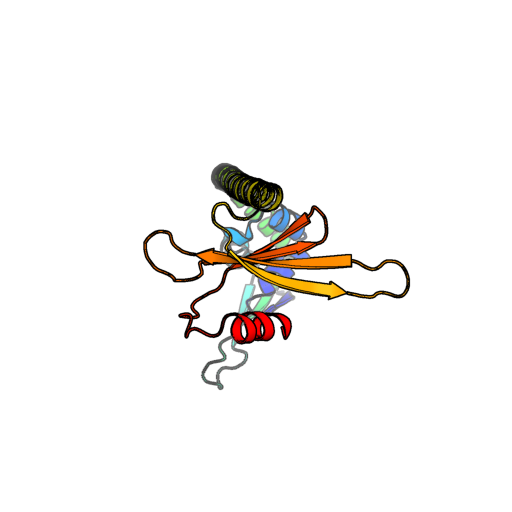 17.326 1.00 87.06 93 SER A O 1
ATOM 763 N N . ARG A 1 94 ? 4.819 -0.822 19.170 1.00 85.62 94 ARG A N 1
ATOM 764 C CA . ARG A 1 94 ? 5.449 0.457 18.772 1.00 85.62 94 ARG A CA 1
ATOM 765 C C . ARG A 1 94 ? 6.820 0.321 18.112 1.00 85.62 94 ARG A C 1
ATOM 767 O O . ARG A 1 94 ? 7.124 1.035 17.160 1.00 85.62 94 ARG A O 1
ATOM 774 N N . LYS A 1 95 ? 7.660 -0.591 18.615 1.00 85.94 95 LYS A N 1
ATOM 775 C CA . LYS A 1 95 ? 9.010 -0.810 18.083 1.00 85.94 95 LYS A CA 1
ATOM 776 C C . LYS A 1 95 ? 8.955 -1.498 16.719 1.00 85.94 95 LYS A C 1
ATOM 778 O O . LYS A 1 95 ? 9.606 -1.039 15.791 1.00 85.94 95 LYS A O 1
ATOM 783 N N . ARG A 1 96 ? 8.131 -2.544 16.578 1.00 83.12 96 ARG A N 1
ATOM 784 C CA . ARG A 1 96 ? 7.980 -3.288 15.315 1.00 83.12 96 ARG A CA 1
ATOM 785 C C . ARG A 1 96 ? 7.406 -2.398 14.215 1.00 83.12 96 ARG A C 1
ATOM 787 O O . ARG A 1 96 ? 7.942 -2.410 13.111 1.00 83.12 96 ARG A O 1
ATOM 794 N N . ILE A 1 97 ? 6.390 -1.593 14.540 1.00 83.38 97 ILE A N 1
ATOM 795 C CA . ILE A 1 97 ? 5.794 -0.622 13.610 1.00 83.38 97 ILE A CA 1
ATOM 796 C C . ILE A 1 97 ? 6.850 0.393 13.156 1.00 83.38 97 ILE A C 1
ATOM 798 O O . ILE A 1 97 ? 7.012 0.622 11.959 1.00 83.38 97 ILE A O 1
ATOM 802 N N . ARG A 1 98 ? 7.613 0.973 14.094 1.00 84.25 98 ARG A N 1
ATOM 803 C CA . ARG A 1 98 ? 8.684 1.925 13.767 1.00 84.25 98 ARG A CA 1
ATOM 804 C C . ARG A 1 98 ? 9.747 1.303 12.861 1.00 84.25 98 ARG A C 1
ATOM 806 O O . ARG A 1 98 ? 10.091 1.896 11.845 1.00 84.25 98 ARG A O 1
ATOM 813 N N . ASP A 1 99 ? 10.249 0.125 13.220 1.00 86.44 99 ASP A N 1
ATOM 814 C CA . ASP A 1 99 ? 11.312 -0.546 12.470 1.00 86.44 99 ASP A CA 1
ATOM 815 C C . ASP A 1 99 ? 10.844 -0.928 11.060 1.00 86.44 99 ASP A C 1
ATOM 817 O O . ASP A 1 99 ? 11.621 -0.856 10.110 1.00 86.44 99 ASP A O 1
ATOM 821 N N . TYR A 1 100 ? 9.575 -1.320 10.900 1.00 82.94 100 TYR A N 1
ATOM 822 C CA . TYR A 1 100 ? 9.009 -1.555 9.576 1.00 82.94 100 TYR A CA 1
ATOM 823 C C . TYR A 1 100 ? 8.953 -0.275 8.748 1.00 82.94 100 TYR A C 1
ATOM 825 O O . TYR A 1 100 ? 9.415 -0.290 7.612 1.00 82.94 100 TYR A O 1
ATOM 833 N N . ARG A 1 101 ? 8.425 0.825 9.303 1.00 83.69 101 ARG A N 1
ATOM 834 C CA . ARG A 1 101 ? 8.314 2.095 8.567 1.00 83.69 101 ARG A CA 1
ATOM 835 C C . ARG A 1 101 ? 9.668 2.570 8.057 1.00 83.69 101 ARG A C 1
ATOM 837 O O . ARG A 1 101 ? 9.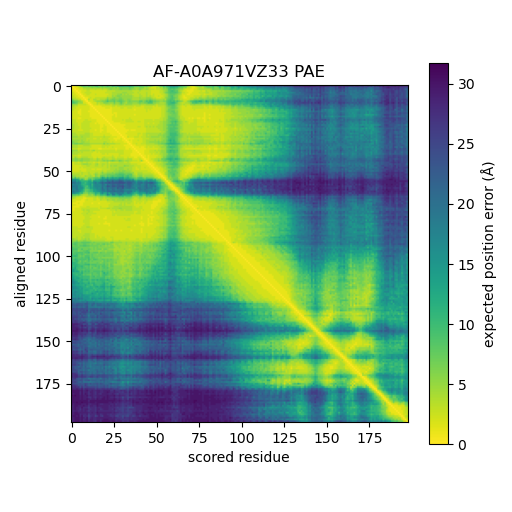767 2.960 6.903 1.00 83.69 101 ARG A O 1
ATOM 844 N N . ILE A 1 102 ? 10.712 2.449 8.879 1.00 87.38 102 ILE A N 1
ATOM 845 C CA . ILE A 1 102 ? 12.084 2.774 8.468 1.00 87.38 102 ILE A CA 1
ATOM 846 C C . ILE A 1 102 ? 12.505 1.913 7.267 1.00 87.38 102 ILE A C 1
ATOM 848 O O . ILE A 1 102 ? 12.935 2.458 6.256 1.00 87.38 102 ILE A O 1
ATOM 852 N N . ARG A 1 103 ? 12.321 0.587 7.333 1.00 87.88 103 ARG A N 1
ATOM 853 C CA . ARG A 1 103 ? 12.677 -0.317 6.222 1.00 87.88 103 ARG A CA 1
ATOM 854 C C . ARG A 1 103 ? 11.871 -0.053 4.950 1.00 87.88 103 ARG A C 1
ATOM 856 O O . ARG A 1 103 ? 12.413 -0.154 3.853 1.00 87.88 103 ARG A O 1
ATOM 863 N N . ASP A 1 104 ? 10.581 0.247 5.074 1.00 86.38 104 ASP A N 1
ATOM 864 C CA . ASP A 1 104 ? 9.726 0.562 3.928 1.00 86.38 104 ASP A CA 1
ATOM 865 C C . ASP A 1 104 ? 10.138 1.885 3.265 1.00 86.38 104 ASP A C 1
ATOM 867 O O . ASP A 1 104 ? 10.250 1.956 2.041 1.00 86.38 104 ASP A O 1
ATOM 871 N N . GLU A 1 105 ? 10.442 2.914 4.058 1.00 89.19 105 GLU A N 1
ATOM 872 C CA . GLU A 1 105 ? 10.983 4.178 3.553 1.00 89.19 105 GLU A CA 1
ATOM 873 C C . GLU A 1 105 ? 12.341 3.987 2.866 1.00 89.19 105 GLU A C 1
ATOM 875 O O . GLU A 1 105 ? 12.566 4.543 1.789 1.00 89.19 105 GLU A O 1
ATOM 880 N N . GLU A 1 106 ? 13.238 3.182 3.441 1.00 92.94 106 GLU A N 1
ATOM 881 C CA . GLU A 1 106 ? 14.527 2.832 2.832 1.00 92.94 106 GLU A CA 1
ATOM 882 C C . GLU A 1 106 ? 14.342 2.110 1.493 1.00 92.94 106 GLU A C 1
ATOM 884 O O . GLU A 1 106 ? 14.980 2.479 0.505 1.00 92.94 106 GLU A O 1
ATOM 889 N N . ARG A 1 107 ? 13.421 1.140 1.427 1.00 92.31 107 ARG A N 1
ATOM 890 C CA . ARG A 1 107 ? 13.069 0.437 0.185 1.00 92.31 107 ARG A CA 1
ATOM 891 C C . ARG A 1 107 ? 12.539 1.401 -0.874 1.00 92.31 107 ARG A C 1
ATOM 893 O O . ARG A 1 107 ? 13.042 1.399 -1.995 1.00 92.31 107 ARG A O 1
ATOM 900 N N . LYS A 1 108 ? 11.577 2.261 -0.522 1.00 91.88 108 LYS A N 1
ATOM 901 C CA . LYS A 1 108 ? 11.001 3.261 -1.438 1.00 91.88 108 LYS A CA 1
ATOM 902 C C . LYS A 1 108 ? 12.064 4.223 -1.970 1.00 91.88 108 LYS A C 1
ATOM 904 O O . LYS A 1 108 ? 12.091 4.501 -3.167 1.00 91.88 108 LYS A O 1
ATOM 909 N N . ARG A 1 109 ? 12.980 4.690 -1.113 1.00 93.31 109 ARG A N 1
ATOM 910 C CA . ARG A 1 109 ? 14.112 5.539 -1.527 1.00 93.31 109 ARG A CA 1
ATOM 911 C C . ARG A 1 109 ? 15.065 4.804 -2.467 1.00 93.31 109 ARG A C 1
ATOM 913 O O . ARG A 1 109 ? 15.480 5.382 -3.467 1.00 93.31 109 ARG A O 1
ATOM 920 N N . ALA A 1 110 ? 15.392 3.545 -2.176 1.00 94.75 110 ALA A N 1
ATOM 921 C CA . ALA A 1 110 ? 16.258 2.734 -3.029 1.00 94.75 110 ALA A CA 1
ATOM 922 C C . ALA A 1 110 ? 15.637 2.491 -4.415 1.00 94.75 110 ALA A C 1
ATOM 924 O O . ALA A 1 110 ? 16.321 2.622 -5.429 1.00 94.75 110 ALA A O 1
ATOM 925 N N . GLU A 1 111 ? 14.336 2.200 -4.477 1.00 93.88 111 GLU A N 1
ATOM 926 C CA . GLU A 1 111 ? 13.603 2.054 -5.738 1.00 93.88 111 GLU A CA 1
ATOM 927 C C . GLU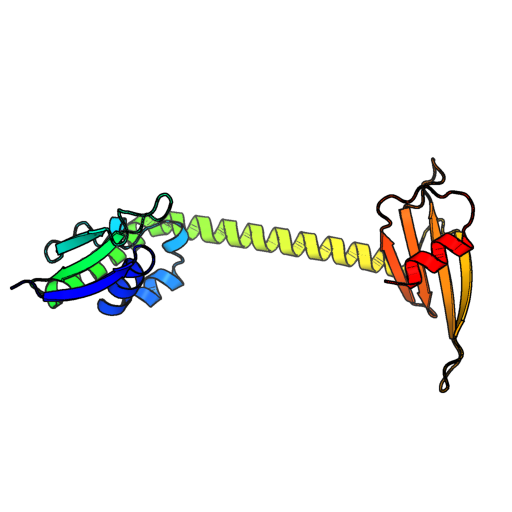 A 1 111 ? 13.547 3.364 -6.529 1.00 93.88 111 GLU A C 1
ATOM 929 O O . GLU A 1 111 ? 13.755 3.362 -7.743 1.00 93.88 111 GLU A O 1
ATOM 934 N N . GLN A 1 112 ? 13.306 4.491 -5.857 1.00 94.00 112 GLN A N 1
ATOM 935 C CA . GLN A 1 112 ? 13.275 5.800 -6.503 1.00 94.00 112 GLN A CA 1
ATOM 936 C C . GLN A 1 112 ? 14.651 6.194 -7.056 1.00 94.00 112 GLN A C 1
ATOM 938 O O . GLN A 1 112 ? 14.742 6.672 -8.185 1.00 94.00 112 GLN A O 1
ATOM 943 N N . GLU A 1 113 ? 15.725 5.943 -6.306 1.00 95.06 113 GLU A N 1
ATOM 944 C CA . GLU A 1 113 ? 17.096 6.174 -6.766 1.00 95.06 113 GLU A CA 1
ATOM 945 C C . GLU A 1 113 ? 17.457 5.263 -7.945 1.00 95.06 113 GLU A C 1
ATOM 947 O O . GLU A 1 113 ? 18.069 5.725 -8.908 1.00 95.06 113 GLU A O 1
ATOM 952 N N . LYS A 1 114 ? 17.035 3.992 -7.921 1.00 95.06 114 LYS A N 1
ATOM 953 C CA . LYS A 1 114 ? 17.211 3.074 -9.054 1.00 95.06 114 LYS A CA 1
ATOM 954 C C . LYS A 1 114 ? 16.529 3.617 -10.313 1.00 95.06 114 LYS A C 1
ATOM 956 O O . LYS A 1 114 ? 17.187 3.753 -11.340 1.00 95.06 114 LYS A O 1
ATOM 961 N N . ARG A 1 115 ? 15.255 4.016 -10.213 1.00 91.75 115 ARG A N 1
ATOM 962 C CA . ARG A 1 115 ? 14.506 4.614 -11.334 1.00 91.75 115 ARG A CA 1
ATOM 963 C C . ARG A 1 115 ? 15.147 5.907 -11.834 1.00 91.75 115 ARG A C 1
ATOM 965 O O . ARG A 1 115 ? 15.187 6.140 -13.037 1.00 91.75 115 ARG A O 1
ATOM 972 N N . ARG A 1 116 ? 15.664 6.745 -10.927 1.00 93.06 116 ARG A N 1
ATOM 973 C CA . ARG A 1 116 ? 16.371 7.980 -11.293 1.00 93.06 116 ARG A CA 1
ATOM 974 C C . ARG A 1 116 ? 17.627 7.671 -12.103 1.00 93.06 116 ARG A C 1
ATOM 976 O O . ARG A 1 116 ? 17.809 8.264 -13.159 1.00 93.06 116 ARG A O 1
ATOM 983 N N . ARG A 1 117 ? 18.450 6.717 -11.657 1.00 93.69 117 ARG A N 1
ATOM 984 C CA . ARG A 1 117 ? 19.658 6.289 -12.384 1.00 93.69 117 ARG A CA 1
ATOM 985 C C . ARG A 1 117 ? 19.333 5.718 -13.758 1.00 93.69 117 ARG A C 1
ATOM 987 O O . ARG A 1 117 ? 19.980 6.096 -14.725 1.00 93.69 117 ARG A O 1
ATOM 994 N N . GLU A 1 118 ? 18.318 4.861 -13.851 1.00 90.50 118 GLU A N 1
ATOM 995 C CA . GLU A 1 118 ? 17.846 4.312 -15.129 1.00 90.50 118 GLU A CA 1
ATOM 996 C C . GLU A 1 118 ? 17.348 5.425 -16.064 1.00 90.50 118 GLU A C 1
ATOM 998 O O . GLU A 1 118 ? 17.678 5.435 -17.247 1.00 90.50 118 GLU A O 1
ATOM 1003 N N . SER A 1 119 ? 16.618 6.412 -15.534 1.00 84.88 119 SER A N 1
ATOM 1004 C CA . SER A 1 119 ? 16.155 7.568 -16.306 1.00 84.88 119 SER A CA 1
ATOM 1005 C C . SER A 1 119 ? 17.301 8.470 -16.768 1.00 84.88 119 SER A C 1
ATOM 1007 O O . SER A 1 119 ? 17.274 8.942 -17.901 1.00 84.88 119 SER A O 1
ATOM 1009 N N . GLU A 1 120 ? 18.298 8.731 -15.920 1.00 89.94 120 GLU A N 1
ATOM 1010 C CA . GLU A 1 120 ? 19.483 9.526 -16.273 1.00 89.94 120 GLU A CA 1
ATOM 1011 C C . GLU A 1 120 ? 20.349 8.811 -17.309 1.00 89.94 120 GLU A C 1
ATOM 1013 O O . GLU A 1 120 ? 20.846 9.441 -18.241 1.00 89.94 120 GLU A O 1
ATOM 1018 N N . GLN A 1 121 ? 20.510 7.493 -17.175 1.00 87.75 121 GLN A N 1
ATOM 1019 C CA . GLN A 1 121 ? 21.194 6.677 -18.169 1.00 87.75 121 GLN A CA 1
ATOM 1020 C C . GLN A 1 121 ? 20.451 6.719 -19.505 1.00 87.75 121 GLN A C 1
ATOM 1022 O O . GLN A 1 121 ? 21.066 7.005 -20.528 1.00 87.75 121 GLN A O 1
ATOM 1027 N N . ARG A 1 122 ? 19.126 6.533 -19.494 1.00 81.62 122 ARG A N 1
ATOM 1028 C CA . ARG A 1 122 ? 18.300 6.622 -20.703 1.00 81.62 122 ARG A CA 1
ATOM 1029 C C . ARG A 1 122 ? 18.371 8.007 -21.344 1.00 81.62 122 ARG A C 1
ATOM 1031 O O . ARG A 1 122 ? 18.435 8.101 -22.562 1.00 81.62 122 ARG A O 1
ATOM 1038 N N . LEU A 1 123 ? 18.391 9.076 -20.548 1.00 81.31 123 LEU A N 1
ATOM 1039 C CA . LEU A 1 123 ? 18.543 10.433 -21.070 1.00 81.31 123 LEU A CA 1
ATOM 1040 C C . LEU A 1 123 ? 19.899 10.611 -21.762 1.00 81.31 123 LEU A C 1
ATOM 1042 O O . LEU A 1 123 ? 19.934 11.105 -22.881 1.00 81.31 123 LEU A O 1
ATOM 1046 N N . LYS A 1 124 ? 20.994 10.143 -21.152 1.00 84.94 124 LYS A N 1
ATOM 1047 C CA . LYS A 1 124 ? 22.328 10.170 -21.775 1.00 84.94 124 LYS A CA 1
ATOM 1048 C C . LYS A 1 124 ? 22.401 9.334 -23.053 1.00 84.94 124 LYS A C 1
ATOM 1050 O O . LYS A 1 124 ? 23.065 9.738 -24.002 1.00 84.94 124 LYS A O 1
ATOM 1055 N N . GLU A 1 125 ? 21.741 8.179 -23.086 1.00 81.19 125 GLU A N 1
ATOM 1056 C CA . GLU A 1 125 ? 21.620 7.358 -24.298 1.00 81.19 125 GLU A CA 1
ATOM 1057 C C . GLU A 1 125 ? 20.897 8.131 -25.414 1.00 81.19 125 GLU A C 1
ATOM 1059 O O . GLU A 1 125 ? 21.360 8.150 -26.550 1.00 81.19 125 GLU A O 1
ATOM 1064 N N . LEU A 1 126 ? 19.812 8.842 -25.092 1.00 77.75 126 LEU A N 1
ATOM 1065 C CA . LEU A 1 126 ? 19.085 9.679 -26.054 1.00 77.75 126 LEU A CA 1
ATOM 1066 C C . LEU A 1 126 ? 19.834 10.968 -26.434 1.00 77.75 126 LEU A C 1
ATOM 1068 O O . LEU A 1 126 ? 19.662 11.464 -27.539 1.00 77.75 126 LEU A O 1
ATOM 1072 N N . GLU A 1 127 ? 20.667 11.541 -25.569 1.00 79.38 127 GLU A N 1
ATOM 1073 C CA . GLU A 1 127 ? 21.492 12.702 -25.936 1.00 79.38 127 GLU A CA 1
ATOM 1074 C C . GLU A 1 127 ? 22.587 12.323 -26.942 1.00 79.38 127 GLU A C 1
ATOM 1076 O O . GLU A 1 127 ? 22.859 13.082 -27.874 1.00 79.38 127 GLU A O 1
ATOM 1081 N N . ASN A 1 128 ? 23.195 11.146 -26.773 1.00 83.00 128 ASN A N 1
ATOM 1082 C CA . ASN A 1 128 ? 24.304 10.695 -27.614 1.00 83.00 128 ASN A CA 1
ATOM 1083 C C . ASN A 1 128 ? 23.847 9.955 -28.881 1.00 83.00 128 ASN A C 1
ATOM 1085 O O . ASN A 1 128 ? 24.567 9.971 -29.878 1.00 83.00 128 ASN A O 1
ATOM 1089 N N . GLY A 1 129 ? 22.654 9.351 -28.869 1.00 77.75 129 GLY A N 1
ATOM 1090 C CA . GLY A 1 129 ? 22.198 8.478 -29.949 1.00 77.75 129 GLY A CA 1
ATOM 1091 C C . GLY A 1 129 ? 22.955 7.137 -29.979 1.00 77.75 129 GLY A C 1
ATOM 1092 O O . GLY A 1 129 ? 23.686 6.816 -29.037 1.00 77.75 129 GLY A O 1
ATOM 1093 N N . PRO A 1 130 ? 22.782 6.328 -31.040 1.00 81.00 130 PRO A N 1
ATOM 1094 C CA . PRO A 1 130 ? 23.459 5.039 -31.166 1.00 81.00 130 PRO A CA 1
ATOM 1095 C C . PRO A 1 130 ? 24.966 5.200 -31.416 1.00 81.00 130 PRO A C 1
ATOM 1097 O O . PRO A 1 130 ? 25.369 5.995 -32.264 1.00 81.00 130 PRO A O 1
ATOM 1100 N N . THR A 1 131 ? 25.793 4.388 -30.746 1.00 74.81 131 THR A N 1
ATOM 1101 C CA . THR A 1 131 ? 27.256 4.359 -30.955 1.00 74.81 131 THR A CA 1
ATOM 1102 C C . THR A 1 131 ? 27.625 3.833 -32.348 1.00 74.81 131 THR A C 1
ATOM 1104 O O . THR A 1 131 ? 28.432 4.449 -33.035 1.00 74.81 131 THR A O 1
ATOM 1107 N N . ASP A 1 132 ? 26.976 2.747 -32.785 1.00 71.25 132 ASP A N 1
ATOM 1108 C CA . ASP A 1 132 ? 27.219 2.062 -34.066 1.00 71.25 132 ASP A CA 1
ATOM 1109 C C . ASP A 1 132 ? 25.922 1.963 -34.894 1.00 71.25 132 ASP A C 1
ATOM 1111 O O . ASP A 1 132 ? 25.490 0.893 -35.329 1.00 71.25 132 ASP A O 1
ATOM 1115 N N .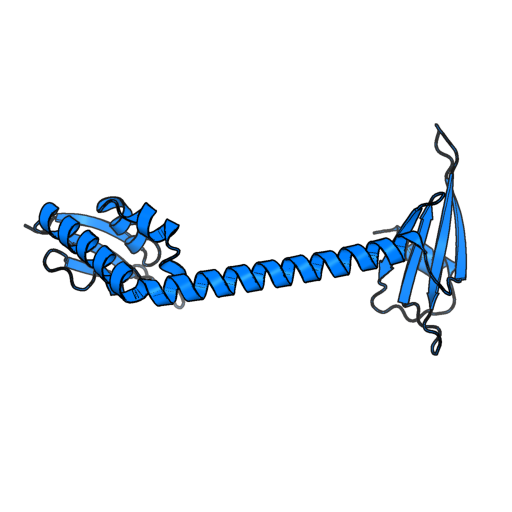 GLY A 1 133 ? 25.235 3.097 -35.058 1.00 69.69 133 GLY A N 1
ATOM 1116 C CA . GLY A 1 133 ? 23.966 3.166 -35.784 1.00 69.69 133 GLY A CA 1
ATOM 1117 C C . GLY A 1 133 ? 24.137 3.087 -37.304 1.00 69.69 133 GLY A C 1
ATOM 1118 O O . GLY A 1 133 ? 24.809 3.926 -37.903 1.00 69.69 133 GLY A O 1
ATOM 1119 N N . ILE A 1 134 ? 23.456 2.143 -37.958 1.00 74.25 134 ILE A N 1
ATOM 1120 C CA . ILE A 1 134 ? 23.368 2.079 -39.426 1.00 74.25 134 ILE A CA 1
ATOM 1121 C C . ILE A 1 134 ? 22.124 2.840 -39.883 1.00 74.25 134 ILE A C 1
ATOM 1123 O O . ILE A 1 134 ? 21.012 2.468 -39.512 1.00 74.25 134 ILE A O 1
ATOM 1127 N N . LEU A 1 135 ? 22.299 3.886 -40.701 1.00 78.81 135 LEU A N 1
ATOM 1128 C CA . LEU A 1 135 ? 21.188 4.635 -41.299 1.00 78.81 135 LEU A CA 1
ATOM 1129 C C . LEU A 1 135 ? 20.402 3.738 -42.266 1.00 78.81 135 LEU A C 1
ATOM 1131 O O . LEU A 1 135 ? 20.961 3.205 -43.224 1.00 78.81 135 LEU A O 1
ATOM 1135 N N . ILE A 1 136 ? 19.097 3.617 -42.041 1.00 74.88 136 ILE A N 1
ATOM 1136 C CA . ILE A 1 136 ? 18.200 2.780 -42.849 1.00 74.88 136 ILE A CA 1
ATOM 1137 C C . ILE A 1 136 ? 17.487 3.628 -43.896 1.00 74.88 136 ILE A C 1
ATOM 1139 O O . ILE A 1 136 ? 17.444 3.289 -45.082 1.00 74.88 136 ILE A O 1
ATOM 1143 N N . CYS A 1 137 ? 16.878 4.724 -43.444 1.00 70.19 137 CYS A N 1
ATOM 1144 C CA . CYS A 1 137 ? 16.107 5.622 -44.283 1.00 70.19 137 CYS A CA 1
ATOM 1145 C C . CYS A 1 137 ? 16.014 7.024 -43.678 1.00 70.19 137 CYS A C 1
ATOM 1147 O O . CYS A 1 137 ? 16.163 7.230 -42.472 1.00 70.19 137 CYS A O 1
ATOM 1149 N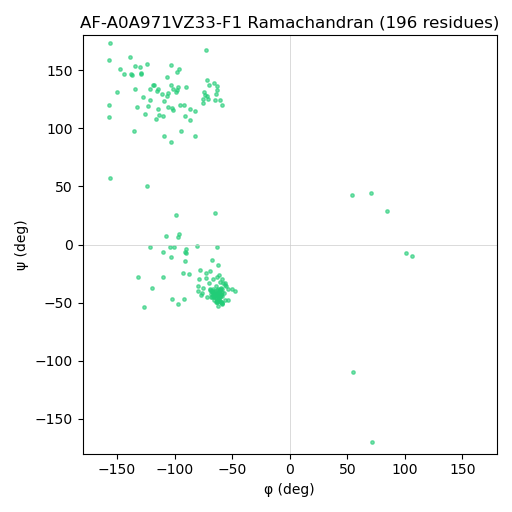 N . THR A 1 138 ? 15.721 7.975 -44.560 1.00 78.06 138 THR A N 1
ATOM 1150 C CA . THR A 1 138 ? 15.359 9.346 -44.215 1.00 78.06 138 THR A CA 1
ATOM 1151 C C . THR A 1 138 ? 13.975 9.608 -44.788 1.00 78.06 138 THR A C 1
ATOM 1153 O O . THR A 1 138 ? 13.755 9.421 -45.988 1.00 78.06 138 THR A O 1
ATOM 1156 N N . LEU A 1 139 ? 13.038 10.020 -43.940 1.00 70.50 139 LEU A N 1
ATOM 1157 C CA . LEU A 1 139 ? 11.694 10.410 -44.344 1.00 70.50 139 LEU A CA 1
ATOM 1158 C C . LEU A 1 139 ? 11.610 11.931 -44.356 1.00 70.50 139 LEU A C 1
ATOM 1160 O O . LEU A 1 139 ? 11.782 12.577 -43.327 1.00 70.50 139 LEU A O 1
ATOM 1164 N N . GLY A 1 140 ? 11.365 12.505 -45.532 1.00 71.81 140 GLY A N 1
ATOM 1165 C CA . GLY A 1 140 ? 11.031 13.920 -45.656 1.00 71.81 140 GLY A CA 1
ATOM 1166 C C . GLY A 1 140 ? 9.551 14.120 -45.364 1.00 71.81 140 GLY A C 1
ATOM 1167 O O . GLY A 1 140 ? 8.712 13.623 -46.117 1.00 71.81 140 GLY A O 1
ATOM 1168 N N . ILE A 1 141 ? 9.237 14.836 -44.289 1.00 68.56 141 ILE A N 1
ATOM 1169 C CA . ILE A 1 141 ? 7.873 15.185 -43.908 1.00 68.56 141 ILE A CA 1
ATOM 1170 C C . ILE A 1 141 ? 7.632 16.632 -44.330 1.00 68.56 141 ILE A C 1
ATOM 1172 O O . ILE A 1 141 ? 8.288 17.568 -43.869 1.00 68.56 141 ILE A O 1
ATOM 1176 N N . TRP A 1 142 ? 6.695 16.796 -45.258 1.00 61.16 142 TRP A N 1
ATOM 1177 C CA . TRP A 1 142 ? 6.214 18.096 -45.701 1.00 61.16 142 TRP A CA 1
ATOM 1178 C C . TRP A 1 142 ? 4.971 18.434 -44.887 1.00 61.16 142 TRP A C 1
ATOM 1180 O O . TRP A 1 142 ? 3.890 17.933 -45.183 1.00 61.16 142 TRP A O 1
ATOM 1190 N N . ASP A 1 143 ? 5.156 19.231 -43.841 1.00 60.41 143 ASP A N 1
ATOM 1191 C CA . ASP A 1 143 ? 4.060 19.840 -43.090 1.00 60.41 143 ASP A CA 1
ATOM 1192 C C . ASP A 1 143 ? 3.818 21.267 -43.610 1.00 60.41 143 ASP A C 1
ATOM 1194 O O . ASP A 1 143 ? 4.751 21.926 -44.082 1.00 60.41 143 ASP A O 1
ATOM 1198 N N . ASP A 1 144 ? 2.582 21.755 -43.509 1.00 54.25 144 ASP A N 1
ATOM 1199 C CA . ASP A 1 144 ? 2.139 23.050 -44.054 1.00 54.25 144 ASP A CA 1
ATOM 1200 C C . ASP A 1 144 ? 2.886 24.247 -43.428 1.00 54.25 144 ASP A C 1
ATOM 1202 O O . ASP A 1 144 ? 2.884 25.352 -43.974 1.00 54.25 144 ASP A O 1
ATOM 1206 N N . ILE A 1 145 ? 3.538 24.036 -42.278 1.00 64.06 145 ILE A N 1
ATOM 1207 C CA . ILE A 1 145 ? 4.215 25.077 -41.497 1.00 64.06 145 ILE A CA 1
ATOM 1208 C C . ILE A 1 145 ? 5.737 25.038 -41.687 1.00 64.06 145 ILE A C 1
ATOM 1210 O O . ILE A 1 145 ? 6.365 26.082 -41.867 1.00 64.06 145 ILE A O 1
ATOM 1214 N N . THR A 1 146 ? 6.375 23.867 -41.608 1.00 59.12 146 THR A N 1
ATOM 1215 C CA . THR A 1 146 ? 7.836 23.738 -41.756 1.00 59.12 146 THR A CA 1
ATOM 1216 C C . THR A 1 146 ? 8.201 22.315 -42.183 1.00 59.12 146 THR A C 1
ATOM 1218 O O . THR A 1 146 ? 7.937 21.383 -41.427 1.00 59.12 146 THR A O 1
ATOM 1221 N N . PRO A 1 147 ? 8.846 22.122 -43.348 1.00 71.12 147 PRO A N 1
ATOM 1222 C CA . PRO A 1 147 ? 9.367 20.817 -43.735 1.00 71.12 147 PRO A CA 1
ATOM 1223 C C . PRO A 1 147 ? 10.444 20.351 -42.752 1.00 71.12 147 PRO A C 1
ATOM 1225 O O . PRO A 1 147 ? 11.335 21.125 -42.393 1.00 71.12 147 PRO A O 1
ATOM 1228 N N . TYR A 1 148 ? 10.404 19.082 -42.357 1.00 69.44 148 TYR A N 1
ATOM 1229 C CA . TYR A 1 148 ? 11.442 18.463 -41.535 1.00 69.44 148 TYR A CA 1
ATOM 1230 C C . TYR A 1 148 ? 11.748 17.045 -42.016 1.00 69.44 148 TYR A C 1
ATOM 1232 O O . TYR A 1 148 ? 10.989 16.443 -42.773 1.00 69.44 148 TYR A O 1
ATOM 1240 N N . SER A 1 149 ? 12.902 16.519 -41.615 1.00 73.38 149 SER A N 1
ATOM 1241 C CA . SER A 1 149 ? 13.315 15.158 -41.947 1.00 73.38 149 SER A CA 1
ATOM 1242 C C . SER A 1 149 ? 13.494 14.326 -40.689 1.00 73.38 149 SER A C 1
ATOM 1244 O O . SER A 1 149 ? 14.105 14.786 -39.721 1.00 73.38 149 SER A O 1
ATOM 1246 N N . GLU A 1 150 ? 13.017 13.090 -40.741 1.00 75.75 150 GLU A N 1
ATOM 1247 C CA . GLU A 1 150 ? 13.267 12.080 -39.720 1.00 75.75 150 GLU A CA 1
ATOM 1248 C C . GLU A 1 150 ? 14.253 11.038 -40.251 1.00 75.75 150 GLU A C 1
ATOM 1250 O O . GLU A 1 150 ? 14.068 10.482 -41.336 1.00 75.75 150 GLU A O 1
ATOM 1255 N N . GLU A 1 151 ? 15.320 10.790 -39.496 1.00 81.12 151 GLU A N 1
ATOM 1256 C CA . GLU A 1 151 ? 16.335 9.777 -39.794 1.00 81.12 151 GLU A CA 1
ATOM 1257 C C . GLU A 1 151 ? 16.116 8.557 -38.892 1.00 81.12 151 GLU A C 1
ATOM 1259 O O . GLU A 1 151 ? 15.873 8.706 -37.694 1.00 81.12 151 GLU A O 1
ATOM 1264 N N . TYR A 1 152 ? 16.226 7.351 -39.453 1.00 76.06 152 TYR A N 1
ATOM 1265 C CA . TYR A 1 152 ? 16.038 6.100 -38.717 1.00 76.06 152 TYR A CA 1
ATOM 1266 C C . TYR A 1 152 ? 17.280 5.217 -38.791 1.00 76.06 152 TYR A C 1
ATOM 1268 O O . TYR A 1 152 ? 17.826 4.996 -39.876 1.00 76.06 152 TYR A O 1
ATOM 1276 N N . TYR A 1 153 ? 17.693 4.673 -37.647 1.00 79.06 153 TYR A N 1
ATOM 1277 C CA . TYR A 1 153 ? 18.901 3.865 -37.509 1.00 79.06 153 TYR A CA 1
ATOM 1278 C C . TYR A 1 153 ? 18.620 2.543 -36.797 1.00 79.06 153 TYR A C 1
ATOM 1280 O O . TYR A 1 153 ? 17.799 2.485 -35.880 1.00 79.06 153 TYR A O 1
ATOM 1288 N N . PHE A 1 154 ? 19.349 1.495 -37.174 1.00 77.81 154 PHE A N 1
ATOM 1289 C CA . PHE A 1 154 ? 19.440 0.267 -36.384 1.00 77.81 154 PHE A CA 1
ATOM 1290 C C . PHE A 1 154 ? 20.751 0.240 -35.613 1.00 77.81 154 PHE A C 1
ATOM 1292 O O . PHE A 1 154 ? 21.813 0.493 -36.178 1.00 77.81 154 PHE A O 1
ATOM 1299 N N . GLU A 1 155 ? 20.666 -0.114 -34.336 1.00 76.50 155 GLU A N 1
ATOM 1300 C CA . GLU A 1 155 ? 21.810 -0.514 -33.523 1.00 76.50 155 GLU A CA 1
ATOM 1301 C C . GLU A 1 155 ? 21.901 -2.040 -33.557 1.00 76.50 155 GLU A C 1
ATOM 1303 O O . GLU A 1 155 ? 20.937 -2.725 -33.200 1.00 76.50 155 GLU A O 1
ATOM 1308 N N . LEU A 1 156 ? 23.021 -2.572 -34.048 1.00 72.00 156 LEU A N 1
ATOM 1309 C CA . LEU A 1 156 ? 23.258 -4.011 -34.177 1.00 72.00 156 LEU A CA 1
ATOM 1310 C C . LEU A 1 156 ? 24.188 -4.508 -33.068 1.00 72.00 156 LEU A C 1
ATOM 1312 O O . LEU A 1 156 ? 24.994 -3.745 -32.540 1.00 72.00 156 LEU A O 1
ATOM 1316 N N . SER A 1 157 ? 24.094 -5.794 -32.729 1.00 70.62 157 SER A N 1
ATOM 1317 C CA . SER A 1 157 ? 25.092 -6.422 -31.863 1.00 70.62 157 SER A CA 1
ATOM 1318 C C . SER A 1 157 ? 26.461 -6.466 -32.573 1.00 70.62 157 SER A C 1
ATOM 1320 O O . SER A 1 157 ? 26.515 -6.764 -33.768 1.00 70.62 157 SER A O 1
ATOM 1322 N N . PRO A 1 158 ? 27.577 -6.186 -31.870 1.00 68.00 158 PRO A N 1
ATOM 1323 C CA . PRO A 1 158 ? 28.916 -6.205 -32.468 1.00 68.00 158 PRO A CA 1
ATOM 1324 C C . PRO A 1 158 ? 29.317 -7.573 -33.038 1.00 68.00 158 PRO A C 1
ATOM 1326 O O . PRO A 1 158 ? 30.044 -7.644 -34.026 1.00 68.00 158 PRO A O 1
ATOM 1329 N N . ASP A 1 159 ? 28.827 -8.651 -32.416 1.00 72.94 159 ASP A N 1
ATOM 1330 C CA . ASP A 1 159 ? 29.238 -10.030 -32.703 1.00 72.94 159 ASP A CA 1
ATOM 1331 C C . ASP A 1 159 ? 28.209 -10.817 -33.547 1.00 72.94 159 ASP A C 1
ATOM 1333 O O . ASP A 1 159 ? 28.510 -11.910 -34.028 1.00 72.94 159 ASP A O 1
ATOM 1337 N N . ASP A 1 160 ? 26.993 -10.285 -33.737 1.00 65.75 160 ASP A N 1
ATOM 1338 C CA . ASP A 1 160 ? 25.884 -10.915 -34.478 1.00 65.75 160 ASP A CA 1
ATOM 1339 C C . ASP A 1 160 ? 25.012 -9.813 -35.120 1.00 65.75 160 ASP A C 1
ATOM 1341 O O . ASP A 1 160 ? 24.619 -8.893 -34.407 1.00 65.75 160 ASP A O 1
ATOM 1345 N N . PRO A 1 161 ? 24.647 -9.857 -36.419 1.00 66.12 161 PRO A N 1
ATOM 1346 C CA . PRO A 1 161 ? 23.780 -8.860 -37.073 1.00 66.12 161 PRO A CA 1
ATOM 1347 C C . PRO A 1 161 ? 22.322 -8.802 -36.555 1.00 66.12 161 PRO A C 1
ATOM 1349 O O . PRO A 1 161 ? 21.403 -8.408 -37.278 1.00 66.12 161 PRO A O 1
ATOM 1352 N N . GLN A 1 162 ? 22.070 -9.178 -35.304 1.00 69.12 162 GLN A N 1
ATOM 1353 C CA . GLN A 1 162 ? 20.808 -8.950 -34.621 1.00 69.12 162 GLN A CA 1
ATOM 1354 C C . GLN A 1 162 ? 20.656 -7.462 -34.277 1.00 69.12 162 GLN A C 1
ATOM 1356 O O . GLN A 1 162 ? 21.524 -6.877 -33.631 1.00 69.12 162 GLN A O 1
ATOM 1361 N N . CYS A 1 163 ? 19.530 -6.849 -34.655 1.00 67.94 163 CYS A N 1
ATOM 1362 C CA . CYS A 1 163 ? 19.212 -5.505 -34.175 1.00 67.94 163 CYS A CA 1
ATOM 1363 C C . CYS A 1 163 ? 18.769 -5.545 -32.717 1.00 67.94 163 CYS A C 1
ATOM 1365 O O . CYS A 1 163 ? 17.887 -6.320 -32.340 1.00 67.94 163 CYS A O 1
ATOM 1367 N N . LEU A 1 164 ? 19.378 -4.665 -31.934 1.00 71.94 164 LEU A N 1
ATOM 1368 C CA . LEU A 1 164 ? 19.113 -4.457 -30.522 1.00 71.94 164 LEU A CA 1
ATOM 1369 C C . LEU A 1 164 ? 18.049 -3.368 -30.324 1.00 71.94 164 LEU A C 1
ATOM 1371 O O . LEU A 1 164 ? 17.085 -3.557 -29.580 1.00 71.94 164 LEU A O 1
ATOM 1375 N N . LYS A 1 165 ? 18.197 -2.232 -31.016 1.00 74.56 165 LYS A N 1
ATOM 1376 C CA . LYS A 1 165 ? 17.321 -1.057 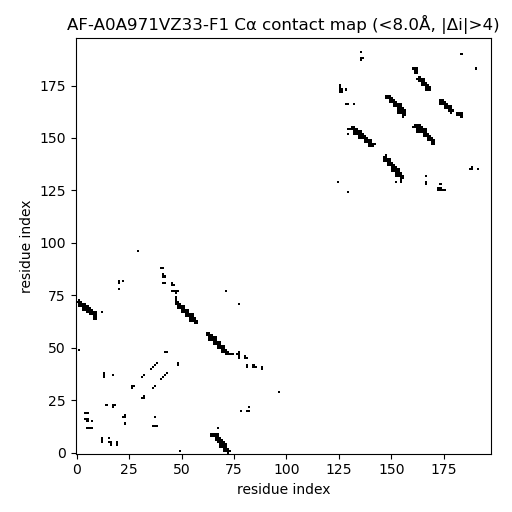-30.886 1.00 74.56 165 LYS A CA 1
ATOM 1377 C C . LYS A 1 165 ? 17.119 -0.355 -32.228 1.00 74.56 165 LYS A C 1
ATOM 1379 O O . LYS A 1 165 ? 18.039 -0.279 -33.046 1.00 74.56 165 LYS A O 1
ATOM 1384 N N . VAL A 1 166 ? 15.930 0.220 -32.418 1.00 77.12 166 VAL A N 1
ATOM 1385 C CA . VAL A 1 166 ? 15.686 1.222 -33.472 1.00 77.12 166 VAL A CA 1
ATOM 1386 C C . VAL A 1 166 ? 15.791 2.600 -32.864 1.00 77.12 166 VAL A C 1
ATOM 1388 O O . VAL A 1 166 ? 15.211 2.858 -31.807 1.00 77.12 166 VAL A O 1
ATOM 1391 N N . TRP A 1 167 ? 16.474 3.484 -33.573 1.00 77.94 167 TRP A N 1
ATOM 1392 C CA . TRP A 1 167 ? 16.625 4.879 -33.213 1.00 77.94 167 TRP A CA 1
ATOM 1393 C C . TRP A 1 167 ? 15.942 5.753 -34.253 1.00 77.94 167 TRP A C 1
ATOM 1395 O O . TRP A 1 167 ? 16.141 5.563 -35.450 1.00 77.94 167 TRP A O 1
ATOM 1405 N N . GLY A 1 168 ? 15.146 6.707 -33.789 1.00 78.31 168 GLY A N 1
ATOM 1406 C CA . GLY A 1 168 ? 14.613 7.794 -34.595 1.00 78.31 168 GLY A CA 1
ATOM 1407 C C . GLY A 1 168 ? 15.332 9.085 -34.237 1.00 78.31 168 GLY A C 1
ATOM 1408 O O . GLY A 1 168 ? 15.669 9.319 -33.076 1.00 78.31 168 GLY A O 1
ATOM 1409 N N . LYS A 1 169 ? 15.570 9.940 -35.223 1.00 79.38 169 LYS A N 1
ATOM 1410 C CA . LYS A 1 169 ? 16.143 11.263 -35.015 1.00 79.38 169 LYS A CA 1
ATOM 1411 C C . LYS A 1 169 ? 15.332 12.286 -35.780 1.00 79.38 169 LYS A C 1
ATOM 1413 O O . LYS A 1 169 ? 15.265 12.249 -37.006 1.00 79.38 169 LYS A O 1
ATOM 1418 N N . CYS A 1 170 ? 14.752 13.222 -35.045 1.00 72.81 170 CYS A N 1
ATOM 1419 C CA . CYS A 1 170 ? 14.077 14.382 -35.604 1.00 72.81 170 CYS A CA 1
ATOM 1420 C C . CYS A 1 170 ? 14.872 15.622 -35.187 1.00 72.81 170 CYS A C 1
ATOM 1422 O O . CYS A 1 170 ? 15.039 15.904 -33.996 1.00 72.81 170 CYS A O 1
ATOM 1424 N N . ASN A 1 171 ? 15.430 16.346 -36.159 1.00 72.38 171 ASN A N 1
ATOM 1425 C CA . ASN A 1 171 ? 16.372 17.444 -35.922 1.00 72.38 171 ASN A CA 1
ATOM 1426 C C . ASN A 1 171 ? 17.590 17.025 -35.061 1.00 72.38 171 ASN A C 1
ATOM 1428 O O . ASN A 1 171 ? 18.467 16.299 -35.530 1.00 72.38 171 ASN A O 1
ATOM 1432 N N . LYS A 1 172 ? 17.672 17.510 -33.811 1.00 69.69 172 LYS A N 1
ATOM 1433 C CA . LYS A 1 172 ? 18.751 17.223 -32.841 1.00 69.69 172 LYS A CA 1
ATOM 1434 C C . LYS A 1 172 ? 18.313 16.286 -31.707 1.00 69.69 172 LYS A C 1
ATOM 1436 O O . LYS A 1 172 ? 19.060 16.118 -30.750 1.00 69.69 172 LYS A O 1
ATOM 1441 N N . THR A 1 173 ? 17.111 15.723 -31.781 1.00 72.69 173 THR A N 1
ATOM 1442 C CA . THR A 1 173 ? 16.537 14.906 -30.709 1.00 72.69 173 THR A CA 1
ATOM 1443 C C . THR A 1 173 ? 16.453 13.457 -31.154 1.00 72.69 173 THR A C 1
ATOM 1445 O O . THR A 1 173 ? 15.917 13.175 -32.227 1.00 72.69 173 THR A O 1
ATOM 1448 N N . TRP A 1 174 ? 16.955 12.551 -30.317 1.00 75.81 174 TRP A N 1
ATOM 1449 C CA . TRP A 1 174 ? 16.843 11.116 -30.539 1.00 75.81 174 TRP A CA 1
ATOM 1450 C C . TRP A 1 174 ? 15.685 10.513 -29.751 1.00 75.81 174 TRP A C 1
ATOM 1452 O O . TRP A 1 174 ? 15.367 10.934 -28.637 1.00 75.81 174 TRP A O 1
ATOM 1462 N N . THR A 1 175 ? 15.091 9.477 -30.323 1.00 72.94 175 THR A N 1
ATOM 1463 C CA . THR A 1 175 ? 14.138 8.567 -29.692 1.00 72.94 175 THR A CA 1
ATOM 1464 C C . THR A 1 175 ? 14.590 7.134 -29.954 1.00 72.94 175 THR A C 1
ATOM 1466 O O . THR A 1 175 ? 15.281 6.867 -30.938 1.00 72.94 175 THR A O 1
ATOM 1469 N N . SER A 1 176 ? 14.237 6.195 -29.076 1.00 73.12 176 SER A N 1
ATOM 1470 C CA . SER A 1 176 ? 14.573 4.785 -29.281 1.00 73.12 176 SER A CA 1
ATOM 1471 C C . SER A 1 176 ? 13.522 3.833 -28.726 1.00 73.12 176 SER A C 1
ATOM 1473 O O . SER A 1 176 ? 12.820 4.142 -27.756 1.00 73.12 176 SER A O 1
ATOM 1475 N N . CYS A 1 177 ? 13.425 2.664 -29.360 1.00 65.69 177 CYS A N 1
ATOM 1476 C CA . CYS A 1 177 ? 12.561 1.559 -28.959 1.00 65.69 177 CYS A CA 1
ATOM 1477 C C . CYS A 1 177 ? 13.352 0.242 -29.010 1.00 65.69 177 CYS A C 1
ATOM 1479 O O . CYS A 1 177 ? 14.066 -0.024 -29.981 1.00 65.69 177 CYS A O 1
ATOM 1481 N N . GLU A 1 178 ? 13.240 -0.574 -27.959 1.00 58.59 178 GLU A N 1
ATOM 1482 C CA . GLU A 1 178 ? 13.852 -1.905 -27.916 1.00 58.59 178 GLU A CA 1
ATOM 1483 C C . GLU A 1 178 ? 13.077 -2.873 -28.811 1.00 58.59 178 GLU A C 1
ATOM 1485 O O . GLU A 1 178 ? 11.859 -3.017 -28.677 1.00 58.59 178 GLU A O 1
ATOM 1490 N N . ILE A 1 179 ? 13.781 -3.579 -29.700 1.00 57.12 179 ILE A N 1
ATOM 1491 C CA . ILE A 1 179 ? 13.163 -4.633 -30.502 1.00 57.12 179 ILE A CA 1
ATOM 1492 C C . ILE A 1 179 ? 13.307 -5.958 -29.766 1.00 57.12 179 ILE A C 1
ATOM 1494 O O . ILE A 1 179 ? 14.375 -6.567 -29.718 1.00 57.12 179 ILE A O 1
ATOM 1498 N N . TRP A 1 180 ? 12.184 -6.474 -29.285 1.00 44.69 180 TRP A N 1
ATOM 1499 C CA . TRP A 1 180 ? 12.105 -7.841 -28.800 1.00 44.69 180 TRP A CA 1
ATOM 1500 C C . TRP A 1 180 ? 11.906 -8.773 -30.008 1.00 44.69 180 TRP A C 1
ATOM 1502 O O . TRP A 1 180 ? 10.784 -9.040 -30.429 1.00 44.69 180 TRP A O 1
ATOM 1512 N N . SER A 1 181 ? 13.009 -9.299 -30.555 1.00 47.78 181 SER A N 1
ATOM 1513 C CA . SER A 1 181 ? 13.071 -10.569 -31.316 1.00 47.78 181 SER A CA 1
ATOM 1514 C C . SER A 1 181 ? 12.742 -10.648 -32.824 1.00 47.78 181 SER A C 1
ATOM 1516 O O . SER A 1 181 ? 12.415 -11.735 -33.299 1.00 47.78 181 SER A O 1
ATOM 1518 N N . THR A 1 182 ? 12.926 -9.616 -33.651 1.00 46.75 182 THR A N 1
ATOM 1519 C CA . THR A 1 182 ? 12.974 -9.860 -35.114 1.00 46.75 182 THR A CA 1
ATOM 1520 C C . THR A 1 182 ? 14.389 -10.211 -35.567 1.00 46.75 182 THR A C 1
ATOM 1522 O O . THR A 1 182 ? 15.256 -9.344 -35.635 1.00 46.75 182 THR A O 1
AT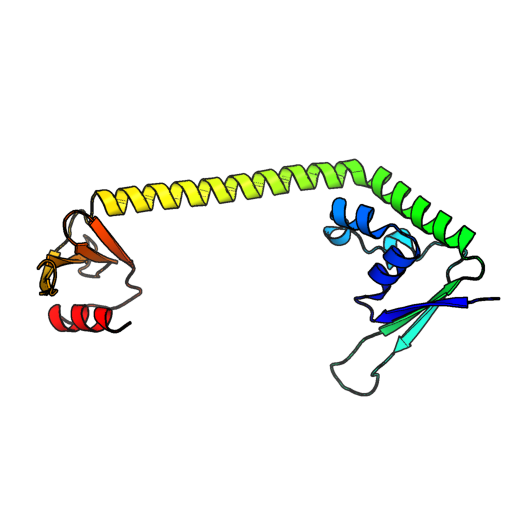OM 1525 N N . LYS A 1 183 ? 14.631 -11.487 -35.908 1.00 45.09 183 LYS A N 1
ATOM 1526 C CA . LYS A 1 183 ? 15.752 -11.849 -36.791 1.00 45.09 183 LYS A CA 1
ATOM 1527 C C . LYS A 1 183 ? 15.534 -11.144 -38.131 1.00 45.09 183 LYS A C 1
ATOM 1529 O O . LYS A 1 183 ? 14.469 -11.292 -38.723 1.00 45.09 183 LYS A O 1
ATOM 1534 N N . PHE A 1 184 ? 16.520 -10.371 -38.572 1.00 50.78 184 PHE A N 1
ATOM 1535 C CA . PHE A 1 184 ? 16.450 -9.614 -39.819 1.00 50.78 184 PHE A CA 1
ATOM 1536 C C . PHE A 1 184 ? 16.640 -10.564 -41.000 1.00 50.78 184 PHE A C 1
ATOM 1538 O O . PHE A 1 184 ? 17.650 -11.255 -41.093 1.00 50.78 184 PHE A O 1
ATOM 1545 N N . ASP A 1 185 ? 15.655 -10.604 -41.892 1.00 49.66 185 ASP A N 1
ATOM 1546 C CA . ASP A 1 185 ? 15.587 -11.477 -43.069 1.00 49.66 185 ASP A CA 1
ATOM 1547 C C . ASP A 1 185 ? 16.072 -10.795 -44.365 1.00 49.66 185 ASP A C 1
ATOM 1549 O O . ASP A 1 185 ? 15.977 -11.370 -45.446 1.00 49.66 185 ASP A O 1
ATOM 1553 N N . GLY A 1 186 ? 16.665 -9.599 -44.259 1.00 47.44 186 GLY A N 1
ATOM 1554 C CA . GLY A 1 186 ? 17.423 -8.951 -45.336 1.00 47.44 186 GLY A CA 1
ATOM 1555 C C . GLY A 1 186 ? 16.739 -7.768 -46.033 1.00 47.44 186 GLY A C 1
ATOM 1556 O O .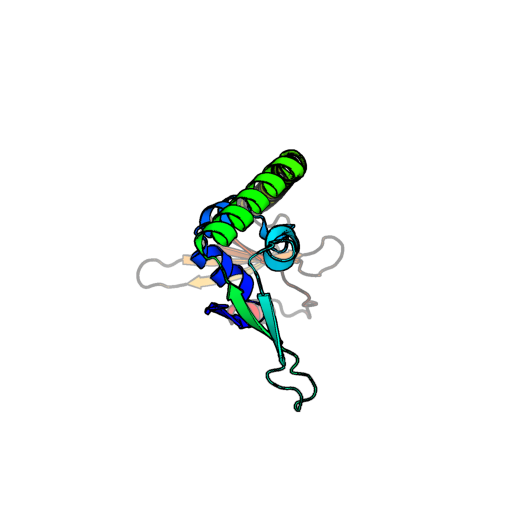 GLY A 1 186 ? 17.424 -7.042 -46.750 1.00 47.44 186 GLY A O 1
ATOM 1557 N N . ASP A 1 187 ? 15.448 -7.500 -45.796 1.00 58.47 187 ASP A N 1
ATOM 1558 C CA . ASP A 1 187 ? 14.769 -6.296 -46.315 1.00 58.47 187 ASP A CA 1
ATOM 1559 C C . ASP A 1 187 ? 14.591 -5.229 -45.224 1.00 58.47 187 ASP A C 1
ATOM 1561 O O . ASP A 1 187 ? 13.580 -5.140 -44.518 1.00 58.47 187 ASP A O 1
ATOM 1565 N N . MET A 1 188 ? 15.613 -4.381 -45.101 1.00 50.94 188 MET A N 1
ATOM 1566 C CA . MET A 1 188 ? 15.679 -3.324 -44.090 1.00 50.94 188 MET A CA 1
ATOM 1567 C C . MET A 1 188 ? 14.573 -2.264 -44.243 1.00 50.94 188 MET A C 1
ATOM 1569 O O . MET A 1 188 ? 14.143 -1.687 -43.243 1.00 50.94 188 MET A O 1
ATOM 1573 N N . LYS A 1 189 ? 14.064 -2.025 -45.463 1.00 50.75 189 LYS A N 1
ATOM 1574 C CA . LYS A 1 189 ? 13.004 -1.029 -45.710 1.00 50.75 189 LYS A CA 1
ATOM 1575 C C . LYS A 1 189 ? 11.639 -1.544 -45.265 1.00 50.75 189 LYS A C 1
ATOM 1577 O O . LYS A 1 189 ? 10.877 -0.800 -44.646 1.00 50.75 189 LYS A O 1
ATOM 1582 N N . ALA A 1 190 ? 11.335 -2.812 -45.543 1.00 57.38 190 ALA A N 1
ATOM 1583 C CA . ALA A 1 190 ? 10.084 -3.435 -45.116 1.00 57.38 190 ALA A CA 1
ATOM 1584 C C . ALA A 1 190 ? 10.004 -3.590 -43.587 1.00 57.38 190 ALA A C 1
ATOM 1586 O O . ALA A 1 190 ? 8.940 -3.367 -43.004 1.00 57.38 190 ALA A O 1
ATOM 1587 N N . ALA A 1 191 ? 11.123 -3.922 -42.931 1.00 54.59 191 ALA A N 1
ATOM 1588 C CA . ALA A 1 191 ? 11.201 -4.006 -41.474 1.00 54.59 191 ALA A CA 1
ATOM 1589 C C . ALA A 1 191 ? 10.940 -2.641 -40.813 1.00 54.59 191 ALA A C 1
ATOM 1591 O O . ALA A 1 191 ? 10.057 -2.544 -39.961 1.00 54.59 191 ALA A O 1
ATOM 1592 N N . ALA A 1 192 ? 11.614 -1.576 -41.265 1.00 52.19 192 ALA A N 1
ATOM 1593 C CA . ALA A 1 192 ? 11.395 -0.216 -40.763 1.00 52.19 192 ALA A CA 1
ATOM 1594 C C . ALA A 1 192 ? 9.940 0.257 -40.956 1.00 52.19 192 ALA A C 1
ATOM 1596 O O . ALA A 1 192 ? 9.339 0.819 -40.044 1.00 52.19 192 ALA A O 1
ATOM 1597 N N . ALA A 1 193 ? 9.324 -0.049 -42.104 1.00 54.19 193 ALA A N 1
ATOM 1598 C CA . ALA A 1 193 ? 7.930 0.305 -42.376 1.00 54.19 193 ALA A CA 1
ATOM 1599 C C . ALA A 1 193 ? 6.909 -0.422 -41.477 1.00 54.19 193 ALA A C 1
ATOM 1601 O O . ALA A 1 193 ? 5.843 0.128 -41.201 1.00 54.19 193 ALA A O 1
ATOM 1602 N N . ARG A 1 194 ? 7.205 -1.645 -41.008 1.00 57.31 194 ARG A N 1
ATOM 1603 C CA . ARG A 1 194 ? 6.333 -2.382 -40.072 1.00 57.31 194 ARG A CA 1
ATOM 1604 C C . ARG A 1 194 ? 6.316 -1.759 -38.677 1.00 57.31 194 ARG A C 1
ATOM 1606 O O . ARG A 1 194 ? 5.267 -1.779 -38.042 1.00 57.31 194 ARG A O 1
ATOM 1613 N N . PHE A 1 195 ? 7.429 -1.177 -38.230 1.00 50.88 195 PHE A N 1
ATOM 1614 C CA . PHE A 1 195 ? 7.501 -0.478 -36.943 1.00 50.88 195 PHE A CA 1
ATOM 1615 C C . PHE A 1 195 ? 6.692 0.829 -36.917 1.00 50.88 195 PHE A C 1
ATOM 1617 O O . PHE A 1 195 ? 6.261 1.231 -35.847 1.00 50.88 195 PHE A O 1
ATOM 1624 N N . MET A 1 196 ? 6.416 1.447 -38.073 1.00 46.47 196 MET A N 1
ATOM 1625 C CA . MET A 1 196 ? 5.647 2.700 -38.181 1.00 46.47 196 MET A CA 1
ATOM 1626 C C . MET A 1 196 ? 4.112 2.540 -38.107 1.00 46.47 196 MET A C 1
ATOM 1628 O O . MET A 1 196 ? 3.396 3.530 -38.236 1.00 46.47 196 MET A O 1
ATOM 1632 N N . LYS A 1 197 ? 3.576 1.315 -37.982 1.00 44.06 197 LYS A N 1
ATOM 1633 C CA . LYS A 1 197 ? 2.117 1.055 -37.990 1.00 44.06 197 LYS A CA 1
ATOM 1634 C C . LYS A 1 197 ? 1.478 0.843 -36.608 1.00 44.06 197 LYS A C 1
ATOM 1636 O O . LYS A 1 197 ? 0.262 0.664 -36.566 1.00 44.06 197 LYS A O 1
ATOM 1641 N N . ASN A 1 198 ? 2.258 0.869 -35.528 1.00 35.53 198 ASN A N 1
ATOM 1642 C CA . ASN A 1 198 ? 1.788 0.792 -34.138 1.00 35.53 198 ASN A CA 1
ATOM 1643 C C . ASN A 1 198 ? 2.179 2.059 -33.379 1.00 35.53 198 ASN A C 1
ATOM 1645 O O . ASN A 1 198 ? 1.459 2.383 -32.412 1.00 35.53 198 ASN A O 1
#

Secondary structure (DSSP, 8-state):
--EEEEEEETTTHHHHHHHHHT-HHHHHHTTGGGT--HIIIIITT-TT-EEEEEES-TTSTT---EEEEEEES-HHHHHHHHHHHHHHHHHHHHHHHHHHHHHHHHHHHHHHHHHHHHHHHHHHHHHH--TTEEEEEEEEE--SS--EEEEEEEEEPSSS--EEEEEEEETTEEEEEE--S----S-HHHHHHHHTT-

Mean predicted aligned error: 13.54 Å

pLDDT: mean 80.06, std 14.58, range [35.53, 96.5]

Sequence (198 aa):
MWKKIVSADDCEVAYDLMDWCGVRDVWDRNDLEAYYNFFNDVARDCAHILIDLKPWDANMPGCSGVWHIIKTDDPKALKKELRSGLARLLWESRKRIRDYRIRDEERKRAEQEKRRRESEQRLKELENGPTDGILICTLGIWDDITPYSEEYYFELSPDDPQCLKVWGKCNKTWTSCEIWSTKFDGDMKAAAARFMKN

Radius of gyration: 31.42 Å; Cα contacts (8 Å, |Δi|>4): 247; chains: 1; bounding box: 59×50×75 Å

Foldseek 3Di:
DKDWQAKAWPVCRLVSVCVSLVNNVVCVVLVVVVPDDLCVQQQVPQPFKDKDWDFPPPPDPPDTIIIIIIIGPDSVSSSVRSVVSVVVVCVVCVVVSVVVVVVVVVVVVVVVVVVVVVVVVVVVCFQVDAPDWDWLDKDFDDDPPDIWIKIKTFDADPVDRDTQWIWIDTPNTIDIDGDDDDDDPDPSPVVVVVVVPD